Protein AF-A0A496PR53-F1 (afdb_monomer_lite)

Secondary structure (DSSP, 8-state):
-HHHHHHHHHHHHHHHHHHHHHHHHHHHHHHHHT-SPPPP-HHHHHHHHHHHHHHHHHHHHHHHHHHHS---HHHHHHHHHHHHHHHHHHHHHHHTTT-SS-TTTTSTTHHHHHHHHHHHTT--S---SSSTTPPPSS-SHHHHHHHHHHHHTT--GGGHHHHHHHHHHHHHHHHHHHHHTTTS-HHHHHHHHHHHHHHTTSSS-HHHH-HHHHHHHHHH---

Foldseek 3Di:
DVVVVVVVLVVLVVVLVVLVVVLVVLLVVLLVVLPDADADDPVLVVVLVVSLVVNVVSLVVSLVSLVPRPDDLVPSLVVNLQSQLSSQLSNLSSVCRNHLAFPPQCDDCVVQLLLLLVCLLPDPDAADSPDPPHHHPADNPLSNVLSVVCNVVVNDSRSSLSVSLSCCSNCVSVVQLVVCVVPDPSVVSSVLSVCLCPVVCPVPVCCNVPVRVSSVCSRPPDD

Structure (mmCIF, N/CA/C/O backbone):
data_AF-A0A496PR53-F1
#
_entry.id   AF-A0A496PR53-F1
#
loop_
_atom_site.group_PDB
_atom_site.id
_atom_site.type_symbol
_atom_site.label_atom_id
_atom_site.label_alt_id
_atom_site.label_comp_id
_atom_site.label_asym_id
_atom_site.label_entity_id
_atom_site.label_seq_id
_atom_site.pdbx_PDB_ins_code
_atom_site.Cartn_x
_atom_site.Cartn_y
_atom_site.Cartn_z
_atom_site.occupancy
_atom_site.B_iso_or_equiv
_atom_site.auth_seq_id
_atom_site.auth_comp_id
_atom_site.auth_asym_id
_atom_site.auth_atom_id
_atom_site.pdbx_PDB_model_num
ATOM 1 N N . MET A 1 1 ? -21.502 9.313 38.938 1.00 58.81 1 MET A N 1
ATOM 2 C CA . MET A 1 1 ? -20.750 8.380 38.056 1.00 58.81 1 MET A CA 1
ATOM 3 C C . MET A 1 1 ? -20.426 8.889 36.637 1.00 58.81 1 MET A C 1
ATOM 5 O O . MET A 1 1 ? -19.346 8.567 36.158 1.00 58.81 1 MET A O 1
ATOM 9 N N . LYS A 1 2 ? -21.256 9.704 35.954 1.00 56.50 2 LYS A N 1
ATOM 10 C CA . LYS A 1 2 ? -20.999 10.151 34.555 1.00 56.50 2 LYS A CA 1
ATOM 11 C C . LYS A 1 2 ? -19.726 11.005 34.330 1.00 56.50 2 LYS A C 1
ATOM 13 O O . LYS A 1 2 ? -19.098 10.892 33.283 1.00 56.50 2 LYS A O 1
ATOM 18 N N . LYS A 1 3 ? -19.290 11.816 35.308 1.00 53.31 3 LYS A N 1
ATOM 19 C CA . LYS A 1 3 ? -18.106 12.702 35.172 1.00 53.31 3 LYS A CA 1
ATOM 20 C C . LYS A 1 3 ? -16.756 11.961 35.063 1.00 53.31 3 LYS A C 1
ATOM 22 O O . LYS A 1 3 ? -15.856 12.464 34.397 1.00 53.31 3 LYS A O 1
ATOM 27 N N . LYS A 1 4 ? -16.608 10.771 35.667 1.00 58.09 4 LYS A N 1
ATOM 28 C CA . LYS A 1 4 ? -15.344 9.996 35.647 1.00 58.09 4 LYS A CA 1
ATOM 29 C C . LYS A 1 4 ? -15.074 9.383 34.260 1.00 58.09 4 LYS A C 1
ATOM 31 O O . LYS A 1 4 ? -13.949 9.417 33.776 1.00 58.09 4 LYS A O 1
ATOM 36 N N . TRP A 1 5 ? -16.135 8.939 33.583 1.00 57.09 5 TRP A N 1
ATOM 37 C CA . TRP A 1 5 ? -16.091 8.395 32.219 1.00 57.09 5 TRP A CA 1
ATOM 38 C C . TRP A 1 5 ? -15.735 9.445 31.157 1.00 57.09 5 TRP A C 1
ATOM 40 O O . TRP A 1 5 ? -14.967 9.162 30.240 1.00 57.09 5 TRP A O 1
ATOM 50 N N . LEU A 1 6 ? -16.230 10.679 31.308 1.00 57.38 6 LEU A N 1
ATOM 51 C CA . LEU A 1 6 ? -15.913 11.781 30.392 1.00 57.38 6 LEU A CA 1
ATOM 52 C C . LEU A 1 6 ? -14.420 12.154 30.423 1.00 57.38 6 LEU A C 1
ATOM 54 O O . LEU A 1 6 ? -13.823 12.323 29.360 1.00 57.38 6 LEU A O 1
ATOM 58 N N . ARG A 1 7 ? -13.791 12.196 31.610 1.00 59.72 7 ARG A N 1
ATOM 59 C CA . ARG A 1 7 ? -12.342 12.454 31.744 1.00 59.72 7 ARG A CA 1
ATOM 60 C C . ARG A 1 7 ? -11.487 11.351 31.111 1.00 59.72 7 ARG A C 1
ATOM 62 O O . ARG A 1 7 ? -10.543 11.663 30.394 1.00 59.72 7 ARG A O 1
ATOM 69 N N . PHE A 1 8 ? -11.859 10.082 31.290 1.00 62.44 8 PHE A N 1
ATOM 70 C CA . PHE A 1 8 ? -11.137 8.958 30.680 1.00 62.44 8 PHE A CA 1
ATOM 71 C C . PHE A 1 8 ? -11.240 8.964 29.144 1.00 62.44 8 PHE A C 1
ATOM 73 O O . PHE A 1 8 ? -10.269 8.692 28.442 1.00 62.44 8 PHE A O 1
ATOM 80 N N . SER A 1 9 ? -12.399 9.358 28.604 1.00 64.81 9 SER A N 1
ATOM 81 C CA . SER A 1 9 ? -12.611 9.449 27.153 1.00 64.81 9 SER A CA 1
ATOM 82 C C . SER A 1 9 ? -11.803 10.561 26.468 1.00 64.81 9 SER A C 1
ATOM 84 O O . SER A 1 9 ? -11.447 10.413 25.299 1.00 64.81 9 SER A O 1
ATOM 86 N N . MET A 1 10 ? -11.492 11.656 27.176 1.00 71.31 10 MET A N 1
ATOM 87 C CA . MET A 1 10 ? -10.641 12.729 26.644 1.00 71.31 10 MET A CA 1
ATOM 88 C C . MET A 1 10 ? -9.179 12.289 26.527 1.00 71.31 10 MET A C 1
ATOM 90 O O . MET A 1 10 ? -8.548 12.587 25.516 1.00 71.31 10 MET A O 1
ATOM 94 N N . GLY A 1 11 ? -8.675 11.516 27.497 1.00 88.31 11 GLY A N 1
ATOM 95 C CA . GLY A 1 11 ? -7.305 10.993 27.470 1.00 88.31 11 GLY A CA 1
ATOM 96 C C . GLY A 1 11 ? -7.029 10.123 26.242 1.00 88.31 11 GLY A C 1
ATOM 97 O O . GLY A 1 11 ? -6.065 10.355 25.521 1.00 88.31 11 GLY A O 1
ATOM 98 N N . TRP A 1 12 ? -7.930 9.189 25.923 1.00 90.00 12 TRP A N 1
ATOM 99 C CA . TRP A 1 12 ? -7.773 8.314 24.754 1.00 90.00 12 TRP A CA 1
ATOM 100 C C . TRP A 1 12 ? -7.761 9.050 23.418 1.00 90.00 12 TRP A C 1
ATOM 102 O O . TRP A 1 12 ? -7.037 8.646 22.513 1.00 90.00 12 TRP A O 1
ATOM 112 N N . LYS A 1 13 ? -8.556 10.117 23.275 1.00 89.69 13 LYS A N 1
ATOM 113 C CA . LYS A 1 13 ? -8.554 10.917 22.044 1.00 89.69 13 LYS A CA 1
ATOM 114 C C . LYS A 1 13 ? -7.212 11.615 21.853 1.00 89.69 13 LYS A C 1
ATOM 116 O O . LYS A 1 13 ? -6.679 11.564 20.756 1.00 89.69 13 LYS A O 1
ATOM 121 N N . ALA A 1 14 ? -6.661 12.208 22.912 1.00 92.56 14 ALA A N 1
ATOM 122 C CA . ALA A 1 14 ? -5.348 12.841 22.856 1.00 92.56 14 ALA A CA 1
ATOM 123 C C . ALA A 1 14 ? -4.248 11.823 22.513 1.00 92.56 14 ALA A C 1
ATOM 125 O O . ALA A 1 14 ? -3.482 12.055 21.584 1.00 92.56 14 ALA A O 1
ATOM 126 N N . ILE A 1 15 ? -4.229 10.666 23.187 1.00 94.94 15 ILE A N 1
ATOM 127 C CA . ILE A 1 15 ? -3.249 9.596 22.932 1.00 94.94 15 ILE A CA 1
ATOM 128 C C . ILE A 1 15 ? -3.345 9.098 21.484 1.00 94.94 15 ILE A C 1
ATOM 130 O O . ILE A 1 15 ? -2.330 9.015 20.798 1.00 94.94 15 ILE A O 1
ATOM 134 N N . ALA A 1 16 ? -4.555 8.812 20.992 1.00 94.56 16 ALA A N 1
ATOM 135 C CA . ALA A 1 16 ? -4.754 8.359 19.617 1.00 94.56 16 ALA A CA 1
ATOM 136 C C . ALA A 1 16 ? -4.335 9.418 18.590 1.00 94.56 16 ALA A C 1
ATOM 138 O O . ALA A 1 16 ? -3.677 9.077 17.612 1.00 94.56 16 ALA A O 1
ATOM 139 N N . SER A 1 17 ? -4.664 10.692 18.818 1.00 95.06 17 SER A N 1
ATOM 140 C CA . SER A 1 17 ? -4.250 11.784 17.933 1.00 95.06 17 SER A CA 1
ATOM 141 C C . SER A 1 17 ? -2.733 11.955 17.890 1.00 95.06 17 SER A C 1
ATOM 143 O O . SER A 1 17 ? -2.183 12.125 16.808 1.00 95.06 17 SER A O 1
ATOM 145 N N . VAL A 1 18 ? -2.050 11.876 19.038 1.00 97.19 18 VAL A N 1
ATOM 146 C CA . VAL A 1 18 ? -0.582 11.953 19.097 1.00 97.19 18 VAL A CA 1
ATOM 147 C C . VAL A 1 18 ? 0.042 10.763 18.373 1.00 97.19 18 VAL A C 1
ATOM 149 O O . VAL A 1 18 ? 0.896 10.967 17.518 1.00 97.19 18 VAL A O 1
ATOM 152 N N . ALA A 1 19 ? -0.419 9.538 18.644 1.00 97.25 19 ALA A N 1
ATOM 153 C CA . ALA A 1 19 ? 0.098 8.335 17.993 1.00 97.25 19 ALA A CA 1
ATOM 154 C C . ALA A 1 19 ? -0.080 8.387 16.463 1.00 97.25 19 ALA A C 1
ATOM 156 O O . ALA A 1 19 ? 0.864 8.138 15.716 1.00 97.25 19 ALA A O 1
ATOM 157 N N . LEU A 1 20 ? -1.267 8.785 15.989 1.00 97.38 20 LEU A N 1
ATOM 158 C CA . LEU A 1 20 ? -1.540 8.978 14.562 1.00 97.38 20 LEU A CA 1
ATOM 159 C C . LEU A 1 20 ? -0.684 10.097 13.956 1.00 97.38 20 LEU A C 1
ATOM 161 O O . LEU A 1 20 ? -0.195 9.945 12.841 1.00 97.38 20 LEU A O 1
ATOM 165 N N . GLY A 1 21 ? -0.484 11.201 14.680 1.00 97.94 21 GLY A N 1
ATOM 166 C CA . GLY A 1 21 ? 0.354 12.315 14.241 1.00 97.94 21 GLY A CA 1
ATOM 167 C C . GLY A 1 21 ? 1.819 11.912 14.080 1.00 97.94 21 GLY A C 1
ATOM 168 O O . GLY A 1 21 ? 2.416 12.184 13.043 1.00 97.94 21 GLY A O 1
ATOM 169 N N . VAL A 1 22 ? 2.380 11.200 15.061 1.00 98.12 22 VAL A N 1
ATOM 170 C CA . VAL A 1 22 ? 3.755 10.677 14.999 1.00 98.12 22 VAL A CA 1
ATOM 171 C C . VAL A 1 22 ? 3.910 9.701 13.833 1.00 98.12 22 VAL A C 1
ATOM 173 O O . VAL A 1 22 ? 4.854 9.827 13.055 1.00 98.12 22 VAL A O 1
ATOM 176 N N . MET A 1 23 ? 2.960 8.777 13.656 1.00 98.25 23 MET A N 1
ATOM 177 C CA . MET A 1 23 ? 2.968 7.855 12.519 1.00 98.25 23 MET A CA 1
ATOM 178 C C . MET A 1 23 ? 2.884 8.592 11.181 1.00 98.25 23 MET A C 1
ATOM 180 O O . MET A 1 23 ? 3.604 8.236 10.255 1.00 98.25 23 MET A O 1
ATOM 184 N N . ALA A 1 24 ? 2.048 9.626 11.069 1.00 98.25 24 ALA A N 1
ATOM 185 C CA . ALA A 1 24 ? 1.943 10.428 9.853 1.00 98.25 24 ALA A CA 1
ATOM 186 C C . ALA A 1 24 ? 3.263 11.139 9.523 1.00 98.25 24 ALA A C 1
ATOM 188 O O . ALA A 1 24 ? 3.703 11.089 8.377 1.00 98.25 24 ALA A O 1
ATOM 189 N N . VAL A 1 25 ? 3.922 11.741 10.520 1.00 98.44 25 VAL A N 1
ATOM 190 C CA . VAL A 1 25 ? 5.225 12.405 10.347 1.00 98.44 25 VAL A CA 1
ATOM 191 C C . VAL A 1 25 ? 6.306 11.406 9.938 1.00 98.44 25 VAL A C 1
ATOM 193 O O . VAL A 1 25 ? 7.010 11.644 8.960 1.00 98.44 25 VAL A O 1
ATOM 196 N N . MET A 1 26 ? 6.414 10.273 10.636 1.00 98.38 26 MET A N 1
ATOM 197 C CA . MET A 1 26 ? 7.396 9.234 10.313 1.00 98.38 26 MET A CA 1
ATOM 198 C C . MET A 1 26 ? 7.142 8.631 8.929 1.00 98.38 26 MET A C 1
ATOM 200 O O . MET A 1 26 ? 8.068 8.497 8.137 1.00 98.38 26 MET A O 1
ATOM 204 N N . GLY A 1 27 ? 5.890 8.306 8.604 1.00 97.94 27 GLY A N 1
ATOM 205 C CA . GLY A 1 27 ? 5.542 7.761 7.297 1.00 97.94 27 GLY A CA 1
ATOM 206 C C . GLY A 1 27 ? 5.807 8.762 6.176 1.00 97.94 27 GLY A C 1
ATOM 207 O O . GLY A 1 27 ? 6.358 8.387 5.149 1.00 97.94 27 GLY A O 1
ATOM 208 N N . TRP A 1 28 ? 5.502 10.048 6.383 1.00 97.88 28 TRP A N 1
ATOM 209 C CA . TRP A 1 28 ? 5.853 11.101 5.429 1.00 97.88 28 TRP A CA 1
ATOM 210 C C . TRP A 1 28 ? 7.366 11.206 5.229 1.00 97.88 28 TRP A C 1
ATOM 212 O O . TRP A 1 28 ? 7.830 11.232 4.090 1.00 97.88 28 TRP A O 1
ATOM 222 N N . TYR A 1 29 ? 8.135 11.200 6.321 1.00 97.81 29 TYR A N 1
ATOM 223 C CA . TYR A 1 29 ? 9.593 11.170 6.263 1.00 97.81 29 TYR A CA 1
ATOM 224 C C . TYR A 1 29 ? 10.098 9.974 5.447 1.00 97.81 29 TYR A C 1
ATOM 226 O O . TYR A 1 29 ? 10.919 10.166 4.558 1.00 97.81 29 TYR A O 1
ATOM 234 N N . LEU A 1 30 ? 9.572 8.767 5.679 1.00 97.12 30 LEU A N 1
ATOM 235 C CA . LEU A 1 30 ? 9.982 7.557 4.957 1.00 97.12 30 LEU A CA 1
ATOM 236 C C . LEU A 1 30 ? 9.585 7.576 3.475 1.00 97.12 30 LEU A C 1
ATOM 238 O O . LEU A 1 30 ? 10.338 7.088 2.630 1.00 97.12 30 LEU A O 1
ATOM 242 N N . LEU A 1 31 ? 8.439 8.170 3.133 1.00 96.00 31 LEU A N 1
ATOM 243 C CA . LEU A 1 31 ? 8.066 8.393 1.736 1.00 96.00 31 LEU A CA 1
ATOM 244 C C . LEU A 1 31 ? 9.059 9.334 1.061 1.00 96.00 31 LEU A C 1
ATOM 246 O O . LEU A 1 31 ? 9.591 8.988 0.013 1.00 96.00 31 LEU A O 1
ATOM 250 N N . VAL A 1 32 ? 9.370 10.476 1.676 1.00 95.00 32 VAL A N 1
ATOM 251 C CA . VAL A 1 32 ? 10.380 11.405 1.147 1.00 95.00 32 VAL A CA 1
ATOM 252 C C . VAL A 1 32 ? 11.753 10.735 1.085 1.00 95.00 32 VAL A C 1
ATOM 254 O O . VAL A 1 32 ? 12.455 10.875 0.099 1.00 95.00 32 VAL A O 1
ATOM 257 N N . TYR A 1 33 ? 12.128 9.944 2.084 1.00 93.00 33 TYR A N 1
ATOM 258 C CA . TYR A 1 33 ? 13.392 9.211 2.113 1.00 93.00 33 TYR A CA 1
ATOM 259 C C . TYR A 1 33 ? 13.542 8.216 0.952 1.00 93.00 33 TYR A C 1
ATOM 261 O O . TYR A 1 33 ? 14.653 8.022 0.450 1.00 93.00 33 TYR A O 1
ATOM 269 N N . SER A 1 34 ? 12.432 7.619 0.511 1.00 91.56 34 SER A N 1
ATOM 270 C CA . SER A 1 34 ? 12.388 6.626 -0.572 1.00 91.56 34 SER A CA 1
ATOM 271 C C . SER A 1 34 ? 12.334 7.250 -1.980 1.00 91.56 34 SER A C 1
ATOM 273 O O . SER A 1 34 ? 12.279 6.525 -2.977 1.00 91.56 34 SER A O 1
ATOM 275 N N . PHE A 1 35 ? 12.316 8.586 -2.081 1.00 87.25 35 PHE A N 1
ATOM 276 C CA . PHE A 1 35 ? 12.250 9.339 -3.337 1.00 87.25 35 PHE A CA 1
ATOM 277 C C . PHE A 1 35 ? 13.309 10.463 -3.369 1.00 87.25 35 PHE A C 1
ATOM 279 O O . PHE A 1 35 ? 13.387 11.249 -2.431 1.00 87.25 35 PHE A O 1
ATOM 286 N N . PRO A 1 36 ? 14.089 10.648 -4.452 1.00 81.75 36 PRO A N 1
ATOM 287 C CA . PRO A 1 36 ? 14.122 9.896 -5.708 1.00 81.75 36 PRO A CA 1
ATOM 288 C C . PRO A 1 36 ? 14.908 8.578 -5.600 1.00 81.75 36 PRO A C 1
ATOM 290 O O . PRO A 1 36 ? 15.507 8.279 -4.571 1.00 81.75 36 PRO A O 1
ATOM 293 N N . SER A 1 37 ? 14.913 7.788 -6.680 1.00 75.88 37 SER A N 1
ATOM 294 C CA . SER A 1 37 ? 15.720 6.567 -6.778 1.00 75.88 37 SER A CA 1
ATOM 295 C C . SER A 1 37 ? 17.196 6.864 -6.507 1.00 75.88 37 SER A C 1
ATOM 297 O O . SER A 1 37 ? 17.814 7.660 -7.212 1.00 75.88 37 SER A O 1
ATOM 299 N N . LYS A 1 38 ? 17.748 6.206 -5.490 1.00 83.00 38 LYS A N 1
ATOM 300 C CA . LYS A 1 38 ? 19.172 6.236 -5.145 1.00 83.00 38 LYS A CA 1
ATOM 301 C C . LYS A 1 38 ? 19.883 5.031 -5.780 1.00 83.00 38 LYS A C 1
ATOM 303 O O . LYS A 1 38 ? 19.242 3.999 -5.965 1.00 83.00 38 LYS A O 1
ATOM 308 N N . PRO A 1 39 ? 21.179 5.114 -6.116 1.00 83.00 39 PRO A N 1
ATOM 309 C CA . PRO A 1 39 ? 21.949 3.927 -6.473 1.00 83.00 39 PRO A CA 1
ATOM 310 C C . PRO A 1 39 ? 21.889 2.885 -5.351 1.00 83.00 39 PRO A C 1
ATOM 312 O O . PRO A 1 39 ? 21.850 3.242 -4.172 1.00 83.00 39 PRO A O 1
ATOM 315 N N . PHE A 1 40 ? 21.887 1.605 -5.719 1.00 81.50 40 PHE A N 1
ATOM 316 C CA . PHE A 1 40 ? 21.954 0.525 -4.741 1.00 81.50 40 PHE A CA 1
ATOM 317 C C . PHE A 1 40 ? 23.263 0.601 -3.941 1.00 81.50 40 PHE A C 1
ATOM 319 O O . PHE A 1 40 ? 24.337 0.776 -4.516 1.00 81.50 40 PHE A O 1
ATOM 326 N N . ASN A 1 41 ? 23.157 0.447 -2.622 1.00 87.12 41 ASN A N 1
ATOM 327 C CA . ASN A 1 41 ? 24.271 0.340 -1.685 1.00 87.12 41 ASN A CA 1
ATOM 328 C C . ASN A 1 41 ? 23.851 -0.622 -0.557 1.00 87.12 41 ASN A C 1
ATOM 330 O O . ASN A 1 41 ? 22.721 -0.546 -0.076 1.00 87.12 41 ASN A O 1
ATOM 334 N N . GLU A 1 42 ? 24.743 -1.512 -0.126 1.00 90.06 42 GLU A N 1
ATOM 335 C CA . GLU A 1 42 ? 24.499 -2.438 0.990 1.00 90.06 42 GLU A CA 1
ATOM 336 C C . GLU A 1 42 ? 24.182 -1.701 2.294 1.00 90.06 42 GLU A C 1
ATOM 338 O O . GLU A 1 42 ? 23.286 -2.099 3.034 1.00 90.06 42 GLU A O 1
ATOM 343 N N . GLU A 1 43 ? 24.853 -0.575 2.543 1.00 91.81 43 GLU A N 1
ATOM 344 C CA . GLU A 1 43 ? 24.573 0.263 3.707 1.00 91.81 43 GLU A CA 1
ATOM 345 C C . GLU A 1 43 ? 23.129 0.786 3.672 1.00 91.81 43 GLU A C 1
ATOM 347 O O . GLU A 1 43 ? 22.413 0.754 4.672 1.00 91.81 43 GLU A O 1
ATOM 352 N N . GLN A 1 44 ? 22.669 1.211 2.493 1.00 89.88 44 GLN A N 1
ATOM 353 C CA . GLN A 1 44 ? 21.302 1.686 2.287 1.00 89.88 44 GLN A CA 1
ATOM 354 C C . GLN A 1 44 ? 20.283 0.567 2.544 1.00 89.88 44 GLN A C 1
ATOM 356 O O . GLN A 1 44 ? 19.264 0.824 3.178 1.00 89.88 44 GLN A O 1
ATOM 361 N N . LEU A 1 45 ? 20.581 -0.669 2.132 1.00 90.94 45 LEU A N 1
ATOM 362 C CA . LEU A 1 45 ? 19.732 -1.831 2.401 1.00 90.94 45 LEU A CA 1
ATOM 363 C C . LEU A 1 45 ? 19.595 -2.116 3.907 1.00 90.94 45 LEU A C 1
ATOM 365 O O . LEU A 1 45 ? 18.496 -2.413 4.375 1.00 90.94 45 LEU A O 1
ATOM 369 N N . ILE A 1 46 ? 20.687 -1.999 4.672 1.00 94.44 46 ILE A N 1
ATOM 370 C CA . ILE A 1 46 ? 20.659 -2.155 6.136 1.00 94.44 46 ILE A CA 1
ATOM 371 C C . ILE A 1 46 ? 19.752 -1.089 6.758 1.00 94.44 46 ILE A C 1
ATOM 373 O O . ILE A 1 46 ? 18.891 -1.409 7.579 1.00 94.44 46 ILE A O 1
ATOM 377 N N . TRP A 1 47 ? 19.896 0.171 6.343 1.00 94.44 47 TRP A N 1
ATOM 378 C CA . TRP A 1 47 ? 19.048 1.254 6.840 1.00 94.44 47 TRP A CA 1
ATOM 379 C C . TRP A 1 47 ? 17.580 1.089 6.442 1.00 94.44 47 TRP A C 1
ATOM 381 O O . TRP A 1 47 ? 16.707 1.339 7.270 1.00 94.44 47 TRP A O 1
ATOM 391 N N . ASP A 1 48 ? 17.292 0.632 5.221 1.00 94.31 48 ASP A N 1
ATOM 392 C CA . ASP A 1 48 ? 15.929 0.327 4.778 1.00 94.31 48 ASP A CA 1
ATOM 393 C C . ASP A 1 48 ? 15.286 -0.746 5.675 1.00 94.31 48 ASP A C 1
ATOM 395 O O . ASP A 1 48 ? 14.139 -0.584 6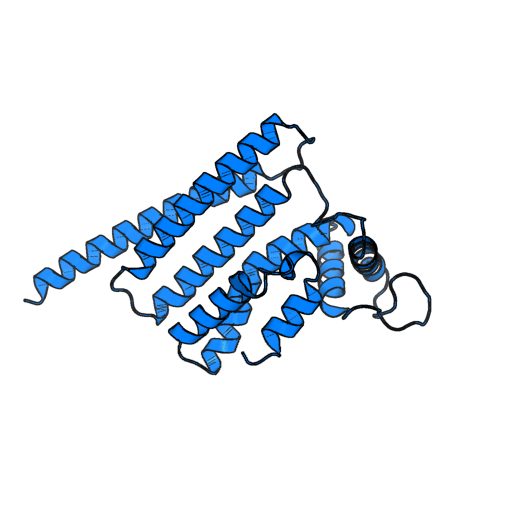.095 1.00 94.31 48 ASP A O 1
ATOM 399 N N . ALA A 1 49 ? 16.029 -1.794 6.051 1.00 95.94 49 ALA A N 1
ATOM 400 C CA . ALA A 1 49 ? 15.553 -2.820 6.982 1.00 95.94 49 ALA A CA 1
ATOM 401 C C . ALA A 1 49 ? 15.276 -2.255 8.388 1.00 95.94 49 ALA A C 1
ATOM 403 O O . ALA A 1 49 ? 14.194 -2.469 8.934 1.00 95.94 49 ALA A O 1
ATOM 404 N N . VAL A 1 50 ? 16.198 -1.456 8.939 1.00 97.38 50 VAL A N 1
ATOM 405 C CA . VAL A 1 50 ? 16.011 -0.788 10.242 1.00 97.38 50 VAL A CA 1
ATOM 406 C C . VAL A 1 50 ? 14.777 0.121 10.228 1.00 97.38 50 VAL A C 1
ATOM 408 O O . VAL A 1 50 ? 13.993 0.136 11.181 1.00 97.38 50 VAL A O 1
ATOM 411 N N . TRP A 1 51 ? 14.565 0.866 9.140 1.00 97.50 51 TRP A N 1
ATOM 412 C CA . TRP A 1 51 ? 13.387 1.715 8.990 1.00 97.50 51 TRP A CA 1
ATOM 413 C C . TRP A 1 51 ? 12.093 0.916 8.886 1.00 97.50 51 TRP A C 1
ATOM 415 O O . TRP A 1 51 ? 11.088 1.335 9.464 1.00 97.50 51 TRP A O 1
ATOM 425 N N . LEU A 1 52 ? 12.102 -0.225 8.195 1.00 97.31 52 LEU A N 1
ATOM 426 C CA . LEU A 1 52 ? 10.952 -1.125 8.121 1.00 97.31 52 LEU A CA 1
ATOM 427 C C . LEU A 1 52 ? 10.590 -1.701 9.495 1.00 97.31 52 LEU A C 1
ATOM 429 O O . LEU A 1 52 ? 9.405 -1.718 9.835 1.00 97.31 52 LEU A O 1
ATOM 433 N N . ASP A 1 53 ? 11.576 -2.084 10.308 1.00 97.88 53 ASP A N 1
ATOM 434 C CA . ASP A 1 53 ? 11.351 -2.566 11.676 1.00 97.88 53 ASP A CA 1
ATOM 435 C C . ASP A 1 53 ? 10.751 -1.470 12.565 1.00 97.88 53 ASP A C 1
ATOM 437 O O . ASP A 1 53 ? 9.715 -1.666 13.210 1.00 97.88 53 ASP A O 1
ATOM 441 N N . ALA A 1 54 ? 11.349 -0.274 12.550 1.00 98.12 54 ALA A N 1
ATOM 442 C CA . ALA A 1 54 ? 10.836 0.874 13.294 1.00 98.12 54 ALA A CA 1
ATOM 443 C C . ALA A 1 54 ? 9.409 1.245 12.850 1.00 98.12 54 ALA A C 1
ATOM 445 O O . ALA A 1 54 ? 8.544 1.560 13.674 1.00 98.12 54 ALA A O 1
ATOM 446 N N . TRP A 1 55 ? 9.140 1.176 11.545 1.00 98.19 55 TRP A N 1
ATOM 447 C CA . TRP A 1 55 ? 7.830 1.451 10.970 1.00 98.19 55 TRP A CA 1
ATOM 448 C C . TRP A 1 55 ? 6.784 0.402 11.356 1.00 98.19 55 TRP A C 1
ATOM 450 O O . TRP A 1 55 ? 5.651 0.756 11.688 1.00 98.19 55 TRP A O 1
ATOM 460 N N . ALA A 1 56 ? 7.156 -0.880 11.382 1.00 97.88 56 ALA A N 1
ATOM 461 C CA . ALA A 1 56 ? 6.294 -1.958 11.852 1.00 97.88 56 ALA A CA 1
ATOM 462 C C . ALA A 1 56 ? 5.934 -1.786 13.334 1.00 97.88 56 ALA A C 1
ATOM 464 O O . ALA A 1 56 ? 4.756 -1.863 13.690 1.00 97.88 56 ALA A O 1
ATOM 465 N N . LEU A 1 57 ? 6.913 -1.470 14.190 1.00 98.19 57 LEU A N 1
ATOM 466 C CA . LEU A 1 57 ? 6.673 -1.183 15.608 1.00 98.19 57 LEU A CA 1
ATOM 467 C C . LEU A 1 57 ? 5.702 -0.008 15.794 1.00 98.19 57 LEU A C 1
ATOM 469 O O . LEU A 1 57 ? 4.745 -0.115 16.566 1.00 98.19 57 LEU A O 1
ATOM 473 N N . MET A 1 58 ? 5.899 1.086 15.049 1.00 98.12 58 MET A N 1
ATOM 474 C CA . MET A 1 58 ? 4.996 2.241 15.065 1.00 98.12 58 MET A CA 1
ATOM 475 C C . MET A 1 58 ? 3.576 1.857 14.630 1.00 98.12 58 MET A C 1
ATOM 477 O O . MET A 1 58 ? 2.601 2.217 15.293 1.00 98.12 58 MET A O 1
ATOM 481 N N . PHE A 1 59 ? 3.448 1.084 13.549 1.00 97.94 59 PHE A N 1
ATOM 482 C CA . PHE A 1 59 ? 2.163 0.594 13.059 1.00 97.94 59 PHE A CA 1
ATOM 483 C C . PHE A 1 59 ? 1.420 -0.231 14.116 1.00 97.94 59 PHE A C 1
ATOM 485 O O . PHE A 1 59 ? 0.253 0.056 14.395 1.00 97.94 59 PHE A O 1
ATOM 492 N N . PHE A 1 60 ? 2.079 -1.206 14.752 1.00 97.75 60 PHE A N 1
ATOM 493 C CA . PHE A 1 60 ? 1.447 -2.020 15.794 1.00 97.75 60 PHE A CA 1
ATOM 494 C C . PHE A 1 60 ? 1.056 -1.189 17.018 1.00 97.75 60 PHE A C 1
ATOM 496 O O . PHE A 1 60 ? -0.044 -1.368 17.546 1.00 97.75 60 PHE A O 1
ATOM 503 N N . LEU A 1 61 ? 1.895 -0.235 17.436 1.00 97.94 61 LEU A N 1
ATOM 504 C CA . LEU A 1 61 ? 1.578 0.675 18.537 1.00 97.94 61 LEU A CA 1
ATOM 505 C C . LEU A 1 61 ? 0.314 1.490 18.239 1.00 97.94 61 LEU A C 1
ATOM 507 O O . LEU A 1 61 ? -0.605 1.535 19.060 1.00 97.94 61 LEU A O 1
ATOM 511 N N . VAL A 1 62 ? 0.223 2.092 17.051 1.00 97.81 62 VAL A N 1
ATOM 512 C CA . VAL A 1 62 ? -0.957 2.863 16.633 1.00 97.81 62 VAL A CA 1
ATOM 513 C C . VAL A 1 62 ? -2.186 1.970 16.518 1.00 97.81 62 VAL A C 1
ATOM 515 O O . VAL A 1 62 ? -3.266 2.355 16.973 1.00 97.81 62 VAL A O 1
ATOM 518 N N . LEU A 1 63 ? -2.037 0.767 15.960 1.00 96.44 63 LEU A N 1
ATOM 519 C CA . LEU A 1 63 ? -3.122 -0.201 15.846 1.00 96.44 63 LEU A CA 1
ATOM 520 C C . LEU A 1 63 ? -3.692 -0.545 17.228 1.00 96.44 63 LEU A C 1
ATOM 522 O O . LEU A 1 63 ? -4.905 -0.455 17.416 1.00 96.44 63 LEU A O 1
ATOM 526 N N . ILE A 1 64 ? -2.833 -0.840 18.210 1.00 96.75 64 ILE A N 1
ATOM 527 C CA . ILE A 1 64 ? -3.225 -1.114 19.600 1.00 96.75 64 ILE A CA 1
ATOM 528 C C . ILE A 1 64 ? -3.928 0.101 20.216 1.00 96.75 64 ILE A C 1
ATOM 530 O O . ILE A 1 64 ? -5.013 -0.037 20.784 1.00 96.75 64 ILE A O 1
ATOM 534 N N . VAL A 1 65 ? -3.365 1.305 20.072 1.00 96.94 65 VAL A N 1
ATOM 535 C CA . VAL A 1 65 ? -3.951 2.543 20.616 1.00 96.94 65 VAL A CA 1
ATOM 536 C C . VAL A 1 65 ? -5.351 2.799 20.046 1.00 96.94 65 VAL A C 1
ATOM 538 O O . VAL A 1 65 ? -6.299 3.057 20.795 1.00 96.94 65 VAL A O 1
ATOM 541 N N . VAL A 1 66 ? -5.518 2.702 18.724 1.00 95.94 66 VAL A N 1
ATOM 542 C CA . VAL A 1 66 ? -6.812 2.921 18.062 1.00 95.94 66 VAL A CA 1
ATOM 543 C C . VAL A 1 66 ? -7.802 1.811 18.425 1.00 95.94 66 VAL A C 1
ATOM 545 O O . VAL A 1 66 ? -8.975 2.103 18.697 1.00 95.94 66 VAL A O 1
ATOM 548 N N . TRP A 1 67 ? -7.346 0.558 18.486 1.00 94.69 67 TRP A N 1
ATOM 549 C CA . TRP A 1 67 ? -8.157 -0.602 18.854 1.00 94.69 67 TRP A CA 1
ATOM 550 C C . TRP A 1 67 ? -8.720 -0.487 20.274 1.00 94.69 67 TRP A C 1
ATOM 552 O O . TRP A 1 67 ? -9.937 -0.604 20.465 1.00 94.69 67 TRP A O 1
ATOM 562 N N . CYS A 1 68 ? -7.857 -0.178 21.245 1.00 95.00 68 CYS A N 1
ATOM 563 C CA . CYS A 1 68 ? -8.190 -0.038 22.663 1.00 95.00 68 CYS A CA 1
ATOM 564 C C . CYS A 1 68 ? -8.956 1.252 22.991 1.00 95.00 68 CYS A C 1
ATOM 566 O O . CYS A 1 68 ? -9.597 1.334 24.039 1.00 95.00 68 CYS A O 1
ATOM 568 N N . SER A 1 69 ? -8.955 2.251 22.099 1.00 94.38 69 SER A N 1
ATOM 569 C CA . SER A 1 69 ? -9.737 3.476 22.300 1.00 94.38 69 SER A CA 1
ATOM 570 C C . SER A 1 69 ? -11.234 3.168 22.506 1.00 94.38 69 SER A C 1
ATOM 572 O O . SER A 1 69 ? -11.763 2.234 21.912 1.00 94.38 69 SER A O 1
ATOM 574 N N . PRO A 1 70 ? -12.009 3.950 23.273 1.00 93.19 70 PRO A N 1
ATOM 575 C CA . PRO A 1 70 ? -13.445 3.703 23.478 1.00 93.19 70 PRO A CA 1
ATOM 576 C C . PRO A 1 70 ? -14.327 4.113 22.275 1.00 93.19 70 PRO A C 1
ATOM 578 O O . PRO A 1 70 ? -15.547 4.238 22.390 1.00 93.19 70 PRO A O 1
ATOM 581 N N . SER A 1 71 ? -13.728 4.367 21.109 1.00 92.44 71 SER A N 1
ATOM 582 C CA . SER A 1 71 ? -14.415 4.868 19.916 1.00 92.44 71 SER A CA 1
ATOM 583 C C . SER A 1 71 ? -15.394 3.850 19.314 1.00 92.44 71 SER A C 1
ATOM 585 O O . SER A 1 71 ? -15.199 2.637 19.368 1.00 92.44 71 SER A O 1
ATOM 587 N N . ARG A 1 72 ? -16.459 4.335 18.667 1.00 94.81 72 ARG A N 1
ATOM 588 C CA . ARG A 1 72 ? -17.406 3.462 17.951 1.00 94.81 72 ARG A CA 1
ATOM 589 C C . ARG A 1 72 ? -16.787 2.932 16.655 1.00 94.81 72 ARG A C 1
ATOM 591 O O . ARG A 1 72 ? -16.061 3.656 15.976 1.00 94.81 72 ARG A O 1
ATOM 598 N N . TRP A 1 73 ? -17.196 1.736 16.223 1.00 94.94 73 TRP A N 1
ATOM 599 C CA . TRP A 1 73 ? -16.779 1.124 14.947 1.00 94.94 73 TRP A CA 1
ATOM 600 C C . TRP A 1 73 ? -17.072 1.966 13.696 1.00 94.94 73 TRP A C 1
ATOM 602 O O . TRP A 1 73 ? -16.428 1.779 12.671 1.00 94.94 73 TRP A O 1
ATOM 612 N N . ARG A 1 74 ? -17.991 2.943 13.773 1.00 95.50 74 ARG A N 1
ATOM 613 C CA . ARG A 1 74 ? -18.192 3.947 12.709 1.00 95.50 74 ARG A CA 1
ATOM 614 C C . ARG A 1 74 ? -16.926 4.760 12.417 1.00 95.50 74 ARG A C 1
ATOM 616 O O . ARG A 1 74 ? -16.726 5.141 11.272 1.00 95.50 74 ARG A O 1
ATOM 623 N N . ILE A 1 75 ? -16.133 5.035 13.450 1.00 94.81 75 ILE A N 1
ATOM 624 C CA . ILE A 1 75 ? -14.919 5.855 13.394 1.00 94.81 75 ILE A CA 1
ATOM 625 C C . ILE A 1 75 ? -13.684 4.951 13.405 1.00 94.81 75 ILE A C 1
ATOM 627 O O . ILE A 1 75 ? -12.775 5.154 12.611 1.00 94.81 75 ILE A O 1
ATOM 631 N N . LYS A 1 76 ? -13.671 3.910 14.251 1.00 95.38 76 LYS A N 1
ATOM 632 C CA . LYS A 1 76 ? -12.522 2.999 14.363 1.00 95.38 76 LYS A CA 1
ATOM 633 C C . LYS A 1 76 ? -12.186 2.287 13.060 1.00 95.38 76 LYS A C 1
ATOM 635 O O . LYS A 1 76 ? -11.025 2.270 12.691 1.00 95.38 76 LYS A O 1
ATOM 640 N N . ALA A 1 77 ? -13.178 1.712 12.375 1.00 96.81 77 ALA A N 1
ATOM 641 C CA . ALA A 1 77 ? -12.922 0.946 11.157 1.00 96.81 77 ALA A CA 1
ATOM 642 C C . ALA A 1 77 ? -12.196 1.775 10.080 1.00 96.81 77 ALA A C 1
ATOM 644 O O . ALA A 1 77 ? -11.110 1.365 9.691 1.00 96.81 77 ALA A O 1
ATOM 645 N N . PRO A 1 78 ? -12.695 2.950 9.636 1.00 96.56 78 PRO A N 1
ATOM 646 C CA . PRO A 1 78 ? -11.976 3.734 8.632 1.00 96.56 78 PRO A CA 1
ATOM 647 C C . PRO A 1 78 ? -10.606 4.233 9.115 1.00 96.56 78 PRO A C 1
ATOM 649 O O . PRO A 1 78 ? -9.692 4.304 8.303 1.00 96.56 78 PRO A O 1
ATOM 652 N N . LEU A 1 79 ? -10.430 4.526 10.413 1.00 97.00 79 LEU A N 1
ATOM 653 C CA . LEU A 1 79 ? -9.111 4.871 10.961 1.00 97.00 79 LEU A CA 1
ATOM 654 C C . LEU A 1 79 ? -8.128 3.702 10.862 1.00 97.00 79 LEU A C 1
ATOM 656 O O . LEU A 1 79 ? -7.020 3.887 10.378 1.00 97.00 79 LEU A O 1
ATOM 660 N N . LEU A 1 80 ? -8.534 2.501 11.282 1.00 97.56 80 LEU A N 1
ATOM 661 C CA . LEU A 1 80 ? -7.691 1.305 11.208 1.00 97.56 80 LEU A CA 1
ATOM 662 C C . LEU A 1 80 ? -7.367 0.929 9.757 1.00 97.56 80 LEU A C 1
ATOM 664 O O . LEU A 1 80 ? -6.233 0.567 9.468 1.00 97.56 80 LEU A O 1
ATOM 668 N N . ILE A 1 81 ? -8.330 1.069 8.839 1.00 98.00 81 ILE A N 1
ATOM 669 C CA . ILE A 1 81 ? -8.096 0.892 7.399 1.00 98.00 81 ILE A CA 1
ATOM 670 C C . ILE A 1 81 ? -7.088 1.918 6.877 1.00 98.00 81 ILE A C 1
ATOM 672 O O . ILE A 1 81 ? -6.185 1.543 6.140 1.00 98.00 81 ILE A O 1
ATOM 676 N N . GLY A 1 82 ? -7.195 3.187 7.282 1.00 98.06 82 GLY A N 1
ATOM 677 C CA . GLY A 1 82 ? -6.239 4.224 6.889 1.00 98.06 82 GLY A CA 1
ATOM 678 C C . GLY A 1 82 ? -4.831 3.967 7.418 1.00 98.06 82 GLY A C 1
ATOM 679 O O . GLY A 1 82 ? -3.872 4.064 6.660 1.00 98.06 82 GLY A O 1
ATOM 680 N N . VAL A 1 83 ? -4.711 3.563 8.684 1.00 97.88 83 VAL A N 1
ATOM 681 C CA . VAL A 1 83 ? -3.442 3.145 9.299 1.00 97.88 83 VAL A CA 1
ATOM 682 C C . VAL A 1 83 ? -2.832 1.966 8.536 1.00 97.88 83 VAL A C 1
ATOM 684 O O . VAL A 1 83 ? -1.646 1.990 8.222 1.00 97.88 83 VAL A O 1
ATOM 687 N N . PHE A 1 84 ? -3.642 0.968 8.179 1.00 97.50 84 PHE A N 1
ATOM 688 C CA . PHE A 1 84 ? -3.196 -0.211 7.438 1.00 97.50 84 PHE A CA 1
ATOM 689 C C . PHE A 1 84 ? -2.779 0.105 5.993 1.00 97.50 84 PHE A C 1
ATOM 691 O O . PHE A 1 84 ? -1.719 -0.326 5.545 1.00 97.50 84 PHE A O 1
ATOM 698 N N . ALA A 1 85 ? -3.569 0.907 5.281 1.00 97.81 85 ALA A N 1
ATOM 699 C CA . ALA A 1 85 ? -3.248 1.368 3.934 1.00 97.81 85 ALA A CA 1
ATOM 700 C C . ALA A 1 85 ? -1.963 2.207 3.902 1.00 97.81 85 ALA A C 1
ATOM 702 O O . ALA A 1 85 ? -1.104 2.014 3.041 1.00 97.81 85 ALA A O 1
ATOM 703 N N . PHE A 1 86 ? -1.807 3.119 4.865 1.00 98.19 86 PHE A N 1
ATOM 704 C CA . PHE A 1 86 ? -0.617 3.955 4.968 1.00 98.19 86 PHE A CA 1
ATOM 705 C C . PHE A 1 86 ? 0.625 3.136 5.323 1.00 98.19 86 PHE A C 1
ATOM 707 O O . PHE A 1 86 ? 1.681 3.340 4.728 1.00 98.19 86 PHE A O 1
ATOM 714 N N . TYR A 1 87 ? 0.482 2.156 6.222 1.00 97.81 87 TYR A N 1
ATOM 715 C CA . TYR A 1 87 ? 1.537 1.193 6.513 1.00 97.81 87 TYR A CA 1
ATOM 716 C C . TYR A 1 87 ? 2.005 0.475 5.243 1.00 97.81 87 TYR A C 1
ATOM 718 O O . TYR A 1 87 ? 3.194 0.524 4.932 1.00 97.81 87 TYR A O 1
ATOM 726 N N . GLY A 1 88 ? 1.074 -0.102 4.472 1.00 95.94 88 GLY A N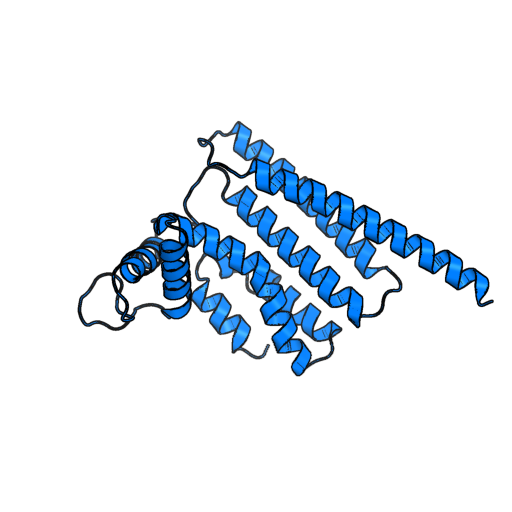 1
ATOM 727 C CA . GLY A 1 88 ? 1.382 -0.797 3.222 1.00 95.94 88 GLY A CA 1
ATOM 728 C C . GLY A 1 88 ? 2.061 0.101 2.185 1.00 95.94 88 GLY A C 1
ATOM 729 O O . GLY A 1 88 ? 3.070 -0.291 1.606 1.00 95.94 88 GLY A O 1
ATOM 730 N N . LEU A 1 89 ? 1.566 1.327 1.987 1.00 97.25 89 LEU A N 1
ATOM 731 C CA . LEU A 1 89 ? 2.180 2.294 1.070 1.00 97.25 89 LEU A CA 1
ATOM 732 C C . LEU A 1 89 ? 3.653 2.562 1.417 1.00 97.25 89 LEU A C 1
ATOM 734 O O . LEU A 1 89 ? 4.509 2.543 0.530 1.00 97.25 89 LEU A O 1
ATOM 738 N N . VAL A 1 90 ? 3.943 2.831 2.692 1.00 97.69 90 VAL A N 1
ATOM 739 C CA . VAL A 1 90 ? 5.305 3.132 3.155 1.00 97.69 90 VAL A CA 1
ATOM 740 C C . VAL A 1 90 ? 6.197 1.900 3.026 1.00 97.69 90 VAL A C 1
ATOM 742 O O . VAL A 1 90 ? 7.279 2.015 2.459 1.00 97.69 90 VAL A O 1
ATOM 745 N N . VAL A 1 91 ? 5.725 0.719 3.445 1.00 96.38 91 VAL A N 1
ATOM 746 C CA . VAL A 1 91 ? 6.471 -0.545 3.310 1.00 96.38 91 VAL A CA 1
ATOM 747 C C . VAL A 1 91 ? 6.873 -0.786 1.859 1.00 96.38 91 VAL A C 1
ATOM 749 O O . VAL A 1 91 ? 8.046 -0.996 1.574 1.00 96.38 91 VAL A O 1
ATOM 752 N N . ILE A 1 92 ? 5.927 -0.690 0.922 1.00 95.06 92 ILE A N 1
ATOM 753 C CA . ILE A 1 92 ? 6.217 -0.890 -0.503 1.00 95.06 92 ILE A CA 1
ATOM 754 C C . ILE A 1 92 ? 7.160 0.188 -1.052 1.00 95.06 92 ILE A C 1
ATOM 756 O O . ILE A 1 92 ? 7.998 -0.106 -1.904 1.00 95.06 92 ILE A O 1
ATOM 760 N N . SER A 1 93 ? 7.059 1.427 -0.570 1.00 95.25 93 SER A N 1
ATOM 761 C CA . SER A 1 93 ? 7.956 2.507 -0.997 1.00 95.25 93 SER A CA 1
ATOM 762 C C . SER A 1 93 ? 9.398 2.270 -0.554 1.00 95.25 93 SER A C 1
ATOM 764 O O . SER A 1 93 ? 10.297 2.448 -1.373 1.00 95.25 93 SER A O 1
ATOM 766 N N . VAL A 1 94 ? 9.599 1.810 0.685 1.00 95.25 94 VAL A N 1
ATOM 767 C CA . VAL A 1 94 ? 10.923 1.481 1.230 1.00 95.25 94 VAL A CA 1
ATOM 768 C C . VAL A 1 94 ? 11.477 0.198 0.596 1.00 95.25 94 VAL A C 1
ATOM 770 O O . VAL A 1 94 ? 12.626 0.181 0.180 1.00 95.25 94 VAL A O 1
ATOM 773 N N . ILE A 1 95 ? 10.662 -0.848 0.404 1.00 92.75 95 ILE A N 1
ATOM 774 C CA . ILE A 1 95 ? 11.089 -2.086 -0.285 1.00 92.75 95 ILE A CA 1
ATOM 775 C C . ILE A 1 95 ? 11.554 -1.802 -1.718 1.00 92.75 95 ILE A C 1
ATOM 777 O O . ILE A 1 95 ? 12.499 -2.418 -2.204 1.00 92.75 95 ILE A O 1
ATOM 781 N N . PHE A 1 96 ? 10.888 -0.881 -2.416 1.00 91.88 96 PHE A N 1
ATOM 782 C CA . PHE A 1 96 ? 11.288 -0.470 -3.761 1.00 91.88 96 PHE A CA 1
ATOM 783 C C . PHE A 1 96 ? 12.230 0.737 -3.768 1.00 91.88 96 PHE A C 1
ATOM 785 O O . PHE A 1 96 ? 12.388 1.378 -4.815 1.00 91.88 96 PHE A O 1
ATOM 792 N N . ASN A 1 97 ? 12.837 1.086 -2.636 1.00 92.00 97 ASN A N 1
ATOM 793 C CA . ASN A 1 97 ? 13.833 2.141 -2.593 1.00 92.00 97 ASN A CA 1
ATOM 794 C C . ASN A 1 97 ? 15.020 1.773 -3.501 1.00 92.00 97 ASN A C 1
ATOM 796 O O . ASN A 1 97 ? 15.376 0.612 -3.678 1.00 92.00 97 ASN A O 1
ATOM 800 N N . GLY A 1 98 ? 15.567 2.774 -4.184 1.00 88.75 98 GLY A N 1
ATOM 801 C CA . GLY A 1 98 ? 16.683 2.590 -5.114 1.00 88.75 98 GLY A CA 1
ATOM 802 C C . GLY A 1 98 ? 16.369 1.934 -6.468 1.00 88.75 98 GLY A C 1
ATOM 803 O O . GLY A 1 98 ? 17.268 1.765 -7.286 1.00 88.75 98 GLY A O 1
ATOM 804 N N . THR A 1 99 ? 15.103 1.628 -6.774 1.00 90.12 99 THR A N 1
ATOM 805 C CA . THR A 1 99 ? 14.706 1.127 -8.103 1.00 90.12 99 THR A CA 1
ATOM 806 C C . THR A 1 99 ? 13.495 1.872 -8.676 1.00 90.12 99 THR A C 1
ATOM 808 O O . THR A 1 99 ? 12.580 2.255 -7.934 1.00 90.12 99 THR A O 1
ATOM 811 N N . PRO A 1 100 ? 13.450 2.121 -9.999 1.00 91.75 100 PRO A N 1
ATOM 812 C CA . PRO A 1 100 ? 12.241 2.603 -10.657 1.00 91.75 100 PRO A CA 1
ATOM 813 C C . PRO A 1 100 ? 11.253 1.468 -10.971 1.00 91.75 100 PRO A C 1
ATOM 815 O O . PRO A 1 100 ? 10.109 1.742 -11.327 1.00 91.75 100 PRO A O 1
ATOM 818 N N . PHE A 1 101 ? 11.677 0.208 -10.855 1.00 92.06 101 PHE A N 1
ATOM 819 C CA . PHE A 1 101 ? 10.877 -0.956 -11.210 1.00 92.06 101 PHE A CA 1
ATOM 820 C C . PHE A 1 101 ? 10.043 -1.472 -10.032 1.00 92.06 101 PHE A C 1
ATOM 822 O O . PHE A 1 101 ? 10.360 -1.234 -8.868 1.00 92.06 101 PHE A O 1
ATOM 829 N N . GLY A 1 102 ? 8.962 -2.191 -10.343 1.00 91.75 102 GLY A N 1
ATOM 830 C CA . GLY A 1 102 ? 8.214 -2.958 -9.346 1.00 91.75 102 GLY A CA 1
ATOM 831 C C . GLY A 1 102 ? 8.882 -4.296 -9.018 1.00 91.75 102 GLY A C 1
ATOM 832 O O . GLY A 1 102 ? 9.996 -4.588 -9.456 1.00 91.75 102 GLY A O 1
ATOM 833 N N . PHE A 1 103 ? 8.164 -5.137 -8.274 1.00 91.88 103 PHE A N 1
ATOM 834 C CA . PHE A 1 103 ? 8.613 -6.478 -7.888 1.00 91.88 103 PHE A CA 1
ATOM 835 C C . PHE A 1 103 ? 9.087 -7.298 -9.100 1.00 91.88 103 PHE A C 1
ATOM 837 O O . PHE A 1 103 ? 8.418 -7.297 -10.130 1.00 91.88 103 PHE A O 1
ATOM 844 N N . ASN A 1 104 ? 10.227 -7.989 -8.976 1.00 91.81 104 ASN A N 1
ATOM 845 C CA . ASN A 1 104 ? 10.930 -8.734 -10.037 1.00 91.81 104 ASN A CA 1
ATOM 846 C C . ASN A 1 104 ? 11.314 -7.939 -11.304 1.00 91.81 104 ASN A C 1
ATOM 848 O O . ASN A 1 104 ? 11.825 -8.532 -12.252 1.00 91.81 104 ASN A O 1
ATOM 852 N N . GLY A 1 105 ? 11.103 -6.621 -11.351 1.00 89.69 105 GLY A N 1
ATOM 853 C CA . GLY A 1 105 ? 11.444 -5.778 -12.497 1.00 89.69 105 GLY A CA 1
ATOM 854 C C . GLY A 1 105 ? 10.992 -6.344 -13.846 1.00 89.69 105 GLY A C 1
ATOM 855 O O . GLY A 1 105 ? 9.812 -6.615 -14.052 1.00 89.69 105 GLY A O 1
ATOM 856 N N . CYS A 1 106 ? 11.937 -6.534 -14.767 1.00 89.62 106 CYS A N 1
ATOM 857 C CA . CYS A 1 106 ? 11.689 -7.108 -16.095 1.00 89.62 106 CYS A CA 1
ATOM 858 C C . CYS A 1 106 ? 11.919 -8.632 -16.150 1.00 89.62 106 CYS A C 1
ATOM 860 O O . CYS A 1 106 ? 12.223 -9.173 -17.213 1.00 89.62 106 CYS A O 1
ATOM 862 N N . TRP A 1 107 ? 11.805 -9.338 -15.023 1.00 92.69 107 TRP A N 1
ATOM 863 C CA . TRP A 1 107 ? 12.009 -10.784 -14.946 1.00 92.69 107 TRP A CA 1
ATOM 864 C C . TRP A 1 107 ? 10.693 -11.564 -14.803 1.00 92.69 107 TRP A C 1
ATOM 866 O O . TRP A 1 107 ? 9.671 -11.035 -14.359 1.00 92.69 107 TRP A O 1
ATOM 876 N N . GLY A 1 108 ? 10.709 -12.841 -15.203 1.00 91.12 108 GLY A N 1
ATOM 877 C CA . GLY A 1 108 ? 9.532 -13.717 -15.183 1.00 91.12 108 GLY A CA 1
ATOM 878 C C . GLY A 1 108 ? 8.331 -13.107 -15.913 1.00 91.12 108 GLY A C 1
ATOM 879 O O . GLY A 1 108 ? 8.484 -12.496 -16.971 1.00 91.12 108 GLY A O 1
ATOM 880 N N . ASP A 1 109 ? 7.144 -13.227 -15.321 1.00 90.94 109 ASP A N 1
ATOM 881 C CA . ASP A 1 109 ? 5.904 -12.665 -15.869 1.00 90.94 109 ASP A CA 1
ATOM 882 C C . ASP A 1 109 ? 5.824 -11.131 -15.812 1.00 90.94 109 ASP A C 1
ATOM 884 O O . ASP A 1 109 ? 4.979 -10.520 -16.473 1.00 90.94 109 ASP A O 1
ATOM 888 N N . GLN A 1 110 ? 6.678 -10.472 -15.024 1.00 91.81 110 GLN A N 1
ATOM 889 C CA . GLN A 1 110 ? 6.606 -9.019 -14.847 1.00 91.81 110 GLN A CA 1
ATOM 890 C C . GLN A 1 110 ? 7.053 -8.252 -16.089 1.00 91.81 110 GLN A C 1
ATOM 892 O O . GLN A 1 110 ? 6.549 -7.153 -16.339 1.00 91.81 110 GLN A O 1
ATOM 897 N N . LYS A 1 111 ? 7.890 -8.861 -16.942 1.00 92.44 111 LYS A N 1
ATOM 898 C CA . LYS A 1 111 ? 8.202 -8.303 -18.265 1.00 92.44 111 LYS A CA 1
ATOM 899 C C . LYS A 1 111 ? 6.946 -8.155 -19.118 1.00 92.44 111 LYS A C 1
ATOM 901 O O . LYS A 1 111 ? 6.717 -7.088 -19.665 1.00 92.44 111 LYS A O 1
ATOM 906 N N . PHE A 1 112 ? 6.076 -9.167 -19.134 1.00 92.94 112 PHE A N 1
ATOM 907 C CA . PHE A 1 112 ? 4.830 -9.149 -19.903 1.00 92.94 112 PHE A CA 1
ATOM 908 C C . PHE A 1 112 ? 3.870 -8.073 -19.392 1.00 92.94 112 PHE A C 1
ATOM 910 O O . PHE A 1 112 ? 3.235 -7.363 -20.167 1.00 92.94 112 PHE A O 1
ATOM 917 N N . ARG A 1 113 ? 3.807 -7.900 -18.069 1.00 93.25 113 ARG A N 1
ATOM 918 C CA . ARG A 1 113 ? 2.980 -6.876 -17.416 1.00 93.25 113 ARG A CA 1
ATOM 919 C C . ARG A 1 113 ? 3.472 -5.469 -17.709 1.00 93.25 113 ARG A C 1
ATOM 921 O O . ARG A 1 113 ? 2.674 -4.600 -18.044 1.00 93.25 113 ARG A O 1
ATOM 928 N N . THR A 1 114 ? 4.783 -5.271 -17.654 1.00 94.25 114 THR A N 1
ATOM 929 C CA . THR A 1 114 ? 5.422 -4.015 -18.054 1.00 94.25 114 THR A CA 1
ATOM 930 C C . THR A 1 114 ? 5.170 -3.723 -19.535 1.00 94.25 114 THR A C 1
ATOM 932 O O . THR A 1 114 ? 4.773 -2.610 -19.877 1.00 94.25 114 THR A O 1
ATOM 935 N N . SER A 1 115 ? 5.298 -4.732 -20.405 1.00 94.12 115 SER A N 1
ATOM 936 C CA . SER A 1 115 ? 4.986 -4.626 -21.834 1.00 94.12 115 SER A CA 1
ATOM 937 C C . SER A 1 115 ? 3.519 -4.279 -22.097 1.00 94.12 115 SER A C 1
ATOM 939 O O . SER A 1 115 ? 3.260 -3.466 -22.977 1.00 94.12 115 SER A O 1
ATOM 941 N N . MET A 1 116 ? 2.559 -4.812 -21.329 1.00 94.50 116 MET A N 1
ATOM 942 C CA . MET A 1 116 ? 1.149 -4.406 -21.450 1.00 94.50 116 MET A CA 1
ATOM 943 C C . MET A 1 116 ? 0.953 -2.925 -21.139 1.00 94.50 116 MET A C 1
ATOM 945 O O . MET A 1 116 ? 0.285 -2.235 -21.902 1.00 94.50 116 MET A O 1
ATOM 949 N N . VAL A 1 117 ? 1.540 -2.420 -20.046 1.00 95.25 117 VAL A N 1
ATOM 950 C CA . VAL A 1 117 ? 1.431 -0.991 -19.712 1.00 95.25 117 VAL A CA 1
ATOM 951 C C . VAL A 1 117 ? 2.041 -0.145 -20.826 1.00 95.25 117 VAL A C 1
ATOM 953 O O . VAL A 1 117 ? 1.408 0.804 -21.275 1.00 95.25 117 VAL A O 1
ATOM 956 N N . LEU A 1 118 ? 3.228 -0.518 -21.315 1.00 94.50 118 LEU A N 1
ATOM 957 C CA . LEU A 1 118 ? 3.891 0.174 -22.420 1.00 94.50 118 LEU A CA 1
ATOM 958 C C . LEU A 1 118 ? 3.068 0.136 -23.717 1.00 94.50 118 LEU A C 1
ATOM 960 O O . LEU A 1 118 ? 2.978 1.138 -24.411 1.00 94.50 118 LEU A O 1
ATOM 964 N N . LYS A 1 119 ? 2.433 -0.991 -24.046 1.00 93.38 119 LYS A N 1
ATOM 965 C CA . LYS A 1 119 ? 1.555 -1.086 -25.217 1.00 93.38 119 LYS A CA 1
ATOM 966 C C . LYS A 1 119 ? 0.336 -0.180 -25.058 1.00 93.38 119 LYS A C 1
ATOM 968 O O . LYS A 1 119 ? -0.014 0.549 -25.980 1.00 93.38 119 LYS A O 1
ATOM 973 N N . PHE A 1 120 ? -0.290 -0.174 -23.884 1.00 93.88 120 PHE A N 1
ATOM 974 C CA . PHE A 1 120 ? -1.490 0.625 -23.637 1.00 93.88 120 PHE A CA 1
ATOM 975 C C . PHE A 1 120 ? -1.236 2.138 -23.534 1.00 93.88 120 PHE A C 1
ATOM 977 O O . PHE A 1 120 ? -2.196 2.912 -23.555 1.00 93.88 120 PHE A O 1
ATOM 984 N N . THR A 1 121 ? 0.022 2.603 -23.473 1.00 94.06 121 THR A N 1
ATOM 985 C CA . THR A 1 121 ? 0.311 4.043 -23.606 1.00 94.06 121 THR A CA 1
ATOM 986 C C . THR A 1 121 ? 0.205 4.533 -25.049 1.00 94.06 121 THR A C 1
ATOM 988 O O . THR A 1 121 ? -0.004 5.724 -25.261 1.00 94.06 121 THR A O 1
ATOM 991 N N . THR A 1 122 ? 0.290 3.656 -26.049 1.00 91.62 122 THR A N 1
ATOM 992 C CA . THR A 1 122 ? 0.170 4.029 -27.471 1.00 91.62 122 THR A CA 1
ATOM 993 C C . THR A 1 122 ? -1.022 3.374 -28.167 1.00 91.62 122 THR A C 1
ATOM 995 O O . THR A 1 122 ? -1.461 3.856 -29.208 1.00 91.62 122 THR A O 1
ATOM 998 N N . TRP A 1 123 ? -1.595 2.319 -27.581 1.00 89.06 123 TRP A N 1
ATOM 999 C CA . TRP A 1 123 ? -2.666 1.522 -28.171 1.00 89.06 123 TRP A CA 1
ATOM 1000 C C . TRP A 1 123 ? -3.893 1.431 -27.253 1.00 89.06 123 TRP A C 1
ATOM 1002 O O . TRP A 1 123 ? -3.795 1.017 -26.102 1.00 89.06 123 TRP A O 1
ATOM 1012 N N . PHE A 1 124 ? -5.074 1.800 -27.758 1.00 84.50 124 PHE A N 1
ATOM 1013 C CA . PHE A 1 124 ? -6.287 1.930 -26.936 1.00 84.50 124 PHE A CA 1
ATOM 1014 C C . PHE A 1 124 ? -7.101 0.640 -26.784 1.00 84.50 124 PHE A C 1
ATOM 1016 O O . PHE A 1 124 ? -7.886 0.524 -25.846 1.00 84.50 124 PHE A O 1
ATOM 1023 N N . ILE A 1 125 ? -6.937 -0.323 -27.694 1.00 86.06 125 ILE A N 1
ATOM 1024 C CA . ILE A 1 125 ? -7.738 -1.552 -27.703 1.00 86.06 125 ILE A CA 1
ATOM 1025 C C . ILE A 1 125 ? -7.016 -2.631 -26.883 1.00 86.06 125 ILE A C 1
ATOM 1027 O O . ILE A 1 125 ? -5.869 -2.950 -27.199 1.00 86.06 125 ILE A O 1
ATOM 1031 N N . PRO A 1 126 ? -7.648 -3.233 -25.860 1.00 83.56 126 PRO A N 1
ATOM 1032 C CA . PRO A 1 126 ? -7.049 -4.350 -25.143 1.00 83.56 126 PRO A CA 1
ATOM 1033 C C . PRO A 1 126 ? -6.655 -5.488 -26.092 1.00 83.56 126 PRO A C 1
ATOM 1035 O O . PRO A 1 126 ? -7.473 -5.961 -26.874 1.00 83.56 126 PRO A O 1
ATOM 1038 N N . GLY A 1 127 ? -5.406 -5.937 -26.013 1.00 88.25 127 GLY A N 1
ATOM 1039 C CA . GLY A 1 127 ? -4.876 -7.023 -26.834 1.00 88.25 127 GLY A CA 1
ATOM 1040 C C . GLY A 1 127 ? -3.616 -7.603 -26.209 1.00 88.25 127 GLY A C 1
ATOM 1041 O O . GLY A 1 127 ? -3.131 -7.081 -25.201 1.00 88.25 127 GLY A O 1
ATOM 1042 N N . ASP A 1 128 ? -3.101 -8.683 -26.793 1.00 90.75 128 ASP A N 1
ATOM 1043 C CA . ASP A 1 128 ? -1.887 -9.340 -26.305 1.00 90.75 128 ASP A CA 1
ATOM 1044 C C . ASP A 1 128 ? -0.694 -8.374 -26.230 1.00 90.75 128 ASP A C 1
ATOM 1046 O O . ASP A 1 128 ? -0.606 -7.413 -26.994 1.00 90.75 128 ASP A O 1
ATOM 1050 N N . TYR A 1 129 ? 0.238 -8.595 -25.307 1.00 85.69 129 TYR A N 1
ATOM 1051 C CA . TYR A 1 129 ? 1.384 -7.700 -25.124 1.00 85.69 129 TYR A CA 1
ATOM 1052 C C . TYR A 1 129 ? 2.461 -7.845 -26.205 1.00 85.69 129 TYR A C 1
ATOM 1054 O O . TYR A 1 129 ? 3.299 -6.951 -26.317 1.00 85.69 129 TYR A O 1
ATOM 1062 N N . PHE A 1 130 ? 2.452 -8.928 -26.991 1.00 87.12 130 PHE A N 1
ATOM 1063 C CA . PHE A 1 130 ? 3.481 -9.224 -27.988 1.00 87.12 130 PHE A CA 1
ATOM 1064 C C . PHE A 1 130 ? 2.909 -9.444 -29.391 1.00 87.12 130 PHE A C 1
ATOM 1066 O O . PHE A 1 130 ? 3.362 -8.824 -30.351 1.00 87.12 130 PHE A O 1
ATOM 1073 N N . TYR A 1 131 ? 1.893 -10.291 -29.519 1.00 87.69 131 TYR A N 1
ATOM 1074 C CA . TYR A 1 131 ? 1.331 -10.677 -30.806 1.00 87.69 131 TYR A CA 1
ATOM 1075 C C . TYR A 1 131 ? 0.206 -9.738 -31.244 1.00 87.69 131 TYR A C 1
ATOM 1077 O O . TYR A 1 131 ? -0.549 -9.180 -30.440 1.00 87.69 131 TYR A O 1
ATOM 1085 N N . LYS A 1 132 ? 0.099 -9.546 -32.558 1.00 88.12 132 LYS A N 1
ATOM 1086 C CA . LYS A 1 132 ? -1.016 -8.821 -33.165 1.00 88.12 132 LYS A CA 1
ATOM 1087 C C . LYS A 1 132 ? -2.253 -9.723 -33.193 1.00 88.12 132 LYS A C 1
ATOM 1089 O O . LYS A 1 132 ? -2.121 -10.932 -33.346 1.00 88.12 132 LYS A O 1
ATOM 1094 N N . ASP A 1 133 ? -3.429 -9.121 -33.041 1.00 88.94 133 ASP A N 1
ATOM 1095 C CA . ASP A 1 133 ? -4.736 -9.770 -33.224 1.00 88.94 133 ASP A CA 1
ATOM 1096 C C . ASP A 1 133 ? -5.036 -10.942 -32.261 1.00 88.94 133 ASP A C 1
ATOM 1098 O O . ASP A 1 133 ? -6.016 -11.661 -32.441 1.00 88.94 133 ASP A O 1
ATOM 1102 N N . LEU A 1 134 ? -4.245 -11.096 -31.191 1.00 91.81 134 LEU A N 1
ATOM 1103 C CA . LEU A 1 134 ? -4.546 -11.997 -30.078 1.00 91.81 134 LEU A CA 1
ATOM 1104 C C . LEU A 1 134 ? -5.224 -11.256 -28.913 1.00 91.81 134 LEU A C 1
ATOM 1106 O O . LEU A 1 134 ? -4.919 -10.080 -28.661 1.00 91.81 134 LEU A O 1
ATOM 1110 N N . PRO A 1 135 ? -6.119 -11.935 -28.167 1.00 91.19 135 PRO A N 1
ATOM 1111 C CA . PRO A 1 135 ? -6.701 -11.379 -26.952 1.00 91.19 135 PRO A CA 1
ATOM 1112 C C . PRO A 1 135 ? -5.622 -11.131 -25.892 1.00 91.19 135 PRO A C 1
ATOM 1114 O O . PRO A 1 135 ? -4.564 -11.756 -25.895 1.00 91.19 135 PRO A O 1
ATOM 1117 N N . ALA A 1 136 ? -5.897 -10.219 -24.959 1.00 90.50 136 ALA A N 1
ATOM 1118 C CA . ALA A 1 136 ? -4.978 -9.937 -23.863 1.00 90.50 136 ALA A CA 1
ATOM 1119 C C . ALA A 1 136 ? -4.735 -11.193 -23.007 1.00 90.50 136 ALA A C 1
ATOM 1121 O O . ALA A 1 136 ? -5.680 -11.769 -22.470 1.00 90.50 136 ALA A O 1
ATOM 1122 N N . PHE A 1 137 ? -3.467 -11.581 -22.844 1.00 89.69 137 PHE A N 1
ATOM 1123 C CA . PHE A 1 137 ? -3.077 -12.738 -22.030 1.00 89.69 137 PHE A CA 1
ATOM 1124 C C . PHE A 1 137 ? -3.459 -12.592 -20.545 1.00 89.69 137 PHE A C 1
ATOM 1126 O O . PHE A 1 137 ? -3.798 -13.571 -19.887 1.00 89.69 137 PHE A O 1
ATOM 1133 N N . TYR A 1 138 ? -3.440 -11.365 -20.014 1.00 90.56 138 TYR A N 1
ATOM 1134 C CA . TYR A 1 138 ? -3.911 -11.046 -18.664 1.00 90.56 138 TYR A CA 1
ATOM 1135 C C . TYR A 1 138 ? -5.145 -10.133 -18.711 1.00 90.56 138 TYR A C 1
ATOM 1137 O O . TYR A 1 138 ? -5.276 -9.342 -19.650 1.00 90.56 138 TYR A O 1
ATOM 1145 N N . PRO A 1 139 ? -5.997 -10.139 -17.663 1.00 91.44 139 PRO A N 1
ATOM 1146 C CA . PRO A 1 139 ? -7.066 -9.158 -17.498 1.00 91.44 139 PRO A CA 1
ATOM 1147 C C . PRO A 1 139 ? -6.547 -7.713 -17.663 1.00 91.44 139 PRO A C 1
ATOM 1149 O O . PRO A 1 139 ? -5.717 -7.258 -16.866 1.00 91.44 139 PRO A O 1
ATOM 1152 N N . PRO A 1 140 ? -7.011 -6.967 -18.683 1.00 91.94 140 PRO A N 1
ATOM 1153 C CA . PRO A 1 140 ? -6.301 -5.779 -19.158 1.00 91.94 140 PRO A CA 1
ATOM 1154 C C . PRO A 1 140 ? -6.571 -4.525 -18.324 1.00 91.94 140 PRO A C 1
ATOM 1156 O O . PRO A 1 140 ? -5.765 -3.599 -18.346 1.00 91.94 140 PRO A O 1
ATOM 1159 N N . ILE A 1 141 ? -7.685 -4.474 -17.581 1.00 92.06 141 ILE A N 1
ATOM 1160 C CA . ILE A 1 141 ? -8.186 -3.236 -16.963 1.00 92.06 141 ILE A CA 1
ATOM 1161 C C . ILE A 1 141 ? -7.175 -2.590 -16.011 1.00 92.06 141 ILE A C 1
ATOM 1163 O O . ILE A 1 141 ? -6.974 -1.380 -16.059 1.00 92.06 141 ILE A O 1
ATOM 1167 N N . TYR A 1 142 ? -6.481 -3.393 -15.200 1.00 93.00 142 TYR A N 1
ATOM 1168 C CA . TYR A 1 142 ? -5.474 -2.891 -14.266 1.00 93.00 142 TYR A CA 1
ATOM 1169 C C . TYR A 1 142 ? -4.329 -2.192 -15.014 1.00 93.00 142 TYR A C 1
ATOM 1171 O O . TYR A 1 142 ? -3.994 -1.046 -14.723 1.00 93.00 142 TYR A O 1
ATOM 1179 N N . TYR A 1 143 ? -3.776 -2.849 -16.034 1.00 94.44 143 TYR A N 1
ATOM 1180 C CA . TYR A 1 143 ? -2.656 -2.330 -16.821 1.00 94.44 143 TYR A CA 1
ATOM 1181 C C . TYR A 1 143 ? -3.056 -1.147 -17.704 1.00 94.44 143 TYR A C 1
ATOM 1183 O O . TYR A 1 143 ? -2.278 -0.210 -17.866 1.00 94.44 143 TYR A O 1
ATOM 1191 N N . TYR A 1 144 ? -4.283 -1.158 -18.225 1.00 94.69 144 TYR A N 1
ATOM 1192 C CA . TYR A 1 144 ? -4.836 -0.058 -19.006 1.00 94.69 144 TYR A CA 1
ATOM 1193 C C . TYR A 1 144 ? -4.981 1.219 -18.167 1.00 94.69 144 TYR A C 1
ATOM 1195 O O . TYR A 1 144 ? -4.584 2.298 -18.605 1.00 94.69 144 TYR A O 1
ATOM 1203 N N . MET A 1 145 ? -5.474 1.101 -16.928 1.00 95.25 145 MET A N 1
ATOM 1204 C CA . MET A 1 145 ? -5.572 2.237 -16.005 1.00 95.25 145 MET A CA 1
ATOM 1205 C C . MET A 1 145 ? -4.193 2.806 -15.655 1.00 95.25 145 MET A C 1
ATOM 1207 O O . MET A 1 145 ? -4.016 4.024 -15.642 1.00 95.25 145 MET A O 1
ATOM 1211 N N . LEU A 1 146 ? -3.192 1.947 -15.440 1.00 96.44 146 LEU A N 1
ATOM 1212 C CA . LEU A 1 146 ? -1.813 2.391 -15.229 1.00 96.44 146 LEU A CA 1
ATOM 1213 C C . LEU A 1 146 ? -1.252 3.135 -16.447 1.00 96.44 146 LEU A C 1
ATOM 1215 O O . LEU A 1 146 ? -0.633 4.185 -16.292 1.00 96.44 146 LEU A O 1
ATOM 1219 N N . ALA A 1 147 ? -1.504 2.639 -17.657 1.00 96.06 147 ALA A N 1
ATOM 1220 C CA . ALA A 1 147 ? -1.072 3.303 -18.881 1.00 96.06 147 ALA A CA 1
ATOM 1221 C C . ALA A 1 147 ? -1.774 4.653 -19.099 1.00 96.06 147 ALA A C 1
ATOM 1223 O O . ALA A 1 147 ? -1.162 5.612 -19.568 1.00 96.06 147 ALA A O 1
ATOM 1224 N N . LEU A 1 148 ? -3.052 4.764 -18.722 1.00 95.75 148 LEU A N 1
ATOM 1225 C CA . LEU A 1 148 ? -3.773 6.033 -18.742 1.00 95.75 148 LEU A CA 1
ATOM 1226 C C . LEU A 1 148 ? -3.132 7.055 -17.794 1.00 95.75 148 LEU A C 1
ATOM 1228 O O . LEU A 1 148 ? -2.889 8.183 -18.209 1.00 95.75 148 LEU A O 1
ATOM 1232 N N . ILE A 1 149 ? -2.797 6.653 -16.565 1.00 96.69 149 ILE A N 1
ATOM 1233 C CA . ILE A 1 149 ? -2.103 7.522 -15.602 1.00 96.69 149 ILE A CA 1
ATOM 1234 C C . ILE A 1 149 ? -0.723 7.928 -16.141 1.00 96.69 149 ILE A C 1
ATOM 1236 O O . ILE A 1 149 ? -0.388 9.109 -16.102 1.00 96.69 149 ILE A O 1
ATOM 1240 N N . ALA A 1 150 ? 0.045 6.991 -16.711 1.00 96.94 150 ALA A N 1
ATOM 1241 C CA . ALA A 1 150 ? 1.328 7.300 -17.346 1.00 96.94 150 ALA A CA 1
ATOM 1242 C C . ALA A 1 150 ? 1.203 8.392 -18.413 1.00 96.94 150 ALA A C 1
ATOM 1244 O O . ALA A 1 150 ? 1.984 9.339 -18.408 1.00 96.94 150 ALA A O 1
ATOM 1245 N N . ARG A 1 151 ? 0.196 8.296 -19.288 1.00 95.56 151 ARG A N 1
ATOM 1246 C CA . ARG A 1 151 ? -0.066 9.313 -20.316 1.00 95.56 151 ARG A CA 1
ATOM 1247 C C . ARG A 1 151 ? -0.456 10.662 -19.725 1.00 95.56 151 ARG A C 1
ATOM 1249 O O . ARG A 1 151 ? 0.059 11.679 -20.168 1.00 95.56 151 ARG A O 1
ATOM 1256 N N . LEU A 1 152 ? -1.362 10.670 -18.746 1.00 96.62 152 LEU A N 1
ATOM 1257 C CA . LEU A 1 152 ? -1.886 11.906 -18.154 1.00 96.62 152 LEU A CA 1
ATOM 1258 C C . LEU A 1 152 ? -0.809 12.713 -17.422 1.00 96.62 152 LEU A C 1
ATOM 1260 O O . LEU A 1 152 ? -0.853 13.938 -17.439 1.00 96.62 152 LEU A O 1
ATOM 1264 N N . PHE A 1 153 ? 0.148 12.032 -16.792 1.00 96.88 153 PHE A N 1
ATOM 1265 C CA . PHE A 1 153 ? 1.197 12.663 -15.988 1.00 96.88 153 PHE A CA 1
ATOM 1266 C C . PHE A 1 153 ? 2.586 12.599 -16.632 1.00 96.88 153 PHE A C 1
ATOM 1268 O O . PHE A 1 153 ? 3.573 12.928 -15.976 1.00 96.88 153 PHE A O 1
ATOM 1275 N N . SER A 1 154 ? 2.681 12.161 -17.892 1.00 96.06 154 SER A N 1
ATOM 1276 C CA . SER A 1 154 ? 3.949 11.965 -18.611 1.00 96.06 154 SER A CA 1
ATOM 1277 C C . SER A 1 154 ? 4.968 11.121 -17.828 1.00 96.06 154 SER A C 1
ATOM 1279 O O . SER A 1 154 ? 6.170 11.384 -17.849 1.00 96.06 154 SER A O 1
ATOM 1281 N N . ILE A 1 155 ? 4.485 10.101 -17.112 1.00 95.88 155 ILE A N 1
ATOM 1282 C CA . ILE A 1 155 ? 5.322 9.170 -16.350 1.00 95.88 155 ILE A CA 1
ATOM 1283 C C . ILE A 1 155 ? 5.718 8.016 -17.267 1.00 95.88 155 ILE A C 1
ATOM 1285 O O . ILE A 1 155 ? 4.881 7.425 -17.947 1.00 95.88 155 ILE A O 1
ATOM 1289 N N . GLU A 1 156 ? 6.998 7.651 -17.252 1.00 95.12 156 GLU A N 1
ATOM 1290 C CA . GLU A 1 156 ? 7.490 6.512 -18.024 1.00 95.12 156 GLU A CA 1
ATOM 1291 C C . GLU A 1 156 ? 6.766 5.215 -17.632 1.00 95.12 156 GLU A C 1
ATOM 1293 O O . GLU A 1 156 ? 6.701 4.841 -16.458 1.00 95.12 156 GLU A O 1
ATOM 1298 N N . ALA A 1 157 ? 6.252 4.493 -18.630 1.00 92.94 157 ALA A N 1
ATOM 1299 C CA . ALA A 1 157 ? 5.388 3.330 -18.431 1.00 92.94 157 ALA A CA 1
ATOM 1300 C C . ALA A 1 157 ? 6.003 2.247 -17.525 1.00 92.94 157 ALA A C 1
ATOM 1302 O O . ALA A 1 157 ? 5.295 1.646 -16.718 1.00 92.94 157 ALA A O 1
ATOM 1303 N N . PHE A 1 158 ? 7.320 2.019 -17.601 1.00 92.19 158 PHE A N 1
ATOM 1304 C CA . PHE A 1 158 ? 7.990 0.995 -16.789 1.00 92.19 158 PHE A CA 1
ATOM 1305 C C . PHE A 1 158 ? 7.977 1.304 -15.281 1.00 92.19 158 PHE A C 1
ATOM 1307 O O . PHE A 1 158 ? 8.020 0.380 -14.469 1.00 92.19 158 PHE A O 1
ATOM 1314 N N . LYS A 1 159 ? 7.840 2.582 -14.892 1.00 94.94 159 LYS A N 1
ATOM 1315 C CA .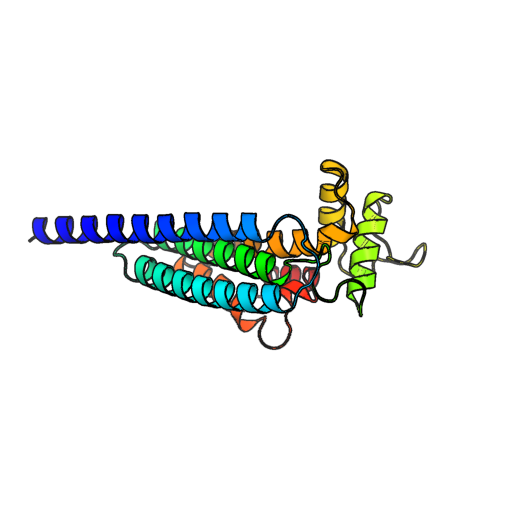 LYS A 1 159 ? 7.694 3.003 -13.486 1.00 94.94 159 LYS A CA 1
ATOM 1316 C C . LYS A 1 159 ? 6.307 2.695 -12.928 1.00 94.94 159 LYS A C 1
ATOM 1318 O O . LYS A 1 159 ? 6.121 2.594 -11.714 1.00 94.94 159 LYS A O 1
ATOM 1323 N N . MET A 1 160 ? 5.314 2.519 -13.798 1.00 96.12 160 MET A N 1
ATOM 1324 C CA . MET A 1 160 ? 3.925 2.398 -13.373 1.00 96.12 160 MET A CA 1
ATOM 1325 C C . MET A 1 160 ? 3.609 1.100 -12.640 1.00 96.12 160 MET A C 1
ATOM 1327 O O . MET A 1 160 ? 2.647 1.084 -11.885 1.00 96.12 160 MET A O 1
ATOM 1331 N N . ILE A 1 161 ? 4.385 0.025 -12.804 1.00 95.00 161 ILE A N 1
ATOM 1332 C CA . ILE A 1 161 ? 4.159 -1.205 -12.025 1.00 95.00 161 ILE A CA 1
ATOM 1333 C C . ILE A 1 161 ? 4.467 -0.967 -10.537 1.00 95.00 161 ILE A C 1
ATOM 1335 O O . ILE A 1 161 ? 3.694 -1.378 -9.667 1.00 95.00 161 ILE A O 1
ATOM 1339 N N . LYS A 1 162 ? 5.549 -0.235 -10.234 1.00 94.25 162 LYS A N 1
ATOM 1340 C CA . LYS A 1 162 ? 5.878 0.211 -8.8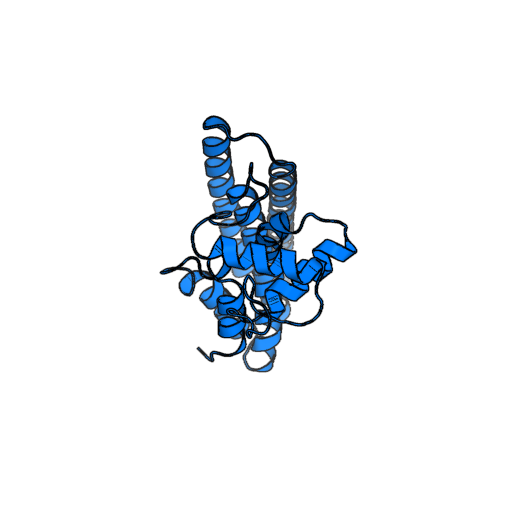71 1.00 94.25 162 LYS A CA 1
ATOM 1341 C C . LYS A 1 162 ? 4.781 1.119 -8.313 1.00 94.25 162 LYS A C 1
ATOM 1343 O O . LYS A 1 162 ? 4.244 0.841 -7.243 1.00 94.25 162 LYS A O 1
ATOM 1348 N N . ILE A 1 163 ? 4.391 2.142 -9.075 1.00 95.50 163 ILE A N 1
ATOM 1349 C CA . ILE A 1 163 ? 3.335 3.088 -8.676 1.00 95.50 163 ILE A CA 1
ATOM 1350 C C . ILE A 1 163 ? 1.998 2.366 -8.477 1.00 95.50 163 ILE A C 1
ATOM 1352 O O . ILE A 1 163 ? 1.303 2.592 -7.494 1.00 95.50 163 ILE A O 1
ATOM 1356 N N . GLY A 1 164 ? 1.647 1.443 -9.368 1.00 95.62 164 GLY A N 1
ATOM 1357 C CA . GLY A 1 164 ? 0.437 0.636 -9.276 1.00 95.62 164 GLY A CA 1
ATOM 1358 C C . GLY A 1 164 ? 0.411 -0.254 -8.039 1.00 95.62 164 GLY A C 1
ATOM 1359 O O . GLY A 1 164 ? -0.651 -0.435 -7.448 1.00 95.62 164 GLY A O 1
ATOM 1360 N N . SER A 1 165 ? 1.567 -0.766 -7.613 1.00 94.06 165 SER A N 1
ATOM 1361 C CA . SER A 1 165 ? 1.702 -1.513 -6.359 1.00 94.06 165 SER A CA 1
ATOM 1362 C C . SER A 1 165 ? 1.464 -0.602 -5.151 1.00 94.06 165 SER A C 1
ATOM 1364 O O . SER A 1 165 ? 0.672 -0.930 -4.273 1.00 94.06 165 SER A O 1
ATOM 1366 N N . GLN A 1 166 ? 2.077 0.585 -5.136 1.00 95.56 166 GLN A N 1
ATOM 1367 C CA . GLN A 1 166 ? 1.873 1.591 -4.086 1.00 95.56 166 GLN A CA 1
ATOM 1368 C C . GLN A 1 166 ? 0.398 2.020 -3.987 1.00 95.56 166 GLN A C 1
ATOM 1370 O O . GLN A 1 166 ? -0.180 2.027 -2.900 1.00 95.56 166 GLN A O 1
ATOM 1375 N N . LEU A 1 167 ? -0.239 2.306 -5.127 1.00 95.56 167 LEU A N 1
ATOM 1376 C CA . LEU A 1 167 ? -1.660 2.649 -5.205 1.00 95.56 167 LEU A CA 1
ATOM 1377 C C . LEU A 1 167 ? -2.561 1.494 -4.764 1.00 95.56 167 LEU A C 1
ATOM 1379 O O . LEU A 1 167 ? -3.585 1.737 -4.130 1.00 95.56 167 LEU A O 1
ATOM 1383 N N . LEU A 1 168 ? -2.194 0.246 -5.060 1.00 94.75 168 LEU A N 1
ATOM 1384 C CA . LEU A 1 168 ? -2.959 -0.918 -4.620 1.00 94.75 168 LEU A CA 1
ATOM 1385 C C . LEU A 1 168 ? -2.971 -1.033 -3.090 1.00 94.75 168 LEU A C 1
ATOM 1387 O O . LEU A 1 168 ? -4.038 -1.230 -2.513 1.00 94.75 168 LEU A O 1
ATOM 1391 N N . TYR A 1 169 ? -1.823 -0.859 -2.430 1.00 94.50 169 TYR A N 1
ATOM 1392 C CA . TYR A 1 169 ? -1.747 -0.894 -0.966 1.00 94.50 169 TYR A CA 1
ATOM 1393 C C . TYR A 1 169 ? -2.375 0.335 -0.299 1.00 94.50 169 TYR A C 1
ATOM 1395 O O . TYR A 1 169 ? -2.930 0.212 0.790 1.00 94.50 169 TYR A O 1
ATOM 1403 N N . LEU A 1 170 ? -2.360 1.497 -0.958 1.00 96.50 170 LEU A N 1
ATOM 1404 C CA . LEU A 1 170 ? -3.015 2.701 -0.450 1.00 96.50 170 LEU A CA 1
ATOM 1405 C C . LEU A 1 170 ? -4.544 2.648 -0.609 1.00 96.50 170 LEU A C 1
ATOM 1407 O O . LEU A 1 170 ? -5.287 2.895 0.337 1.00 96.50 170 LEU A O 1
ATOM 1411 N N . CYS A 1 171 ? -5.036 2.351 -1.810 1.00 95.62 171 CYS A N 1
ATOM 1412 C CA . CYS A 1 171 ? -6.453 2.478 -2.152 1.00 95.62 171 CYS A CA 1
ATOM 1413 C C . CYS A 1 171 ? -7.229 1.172 -1.959 1.00 95.62 171 CYS A C 1
ATOM 1415 O O . CYS A 1 171 ? -8.408 1.201 -1.602 1.00 95.62 171 CYS A O 1
ATOM 1417 N N . GLY A 1 172 ? -6.587 0.023 -2.180 1.00 93.69 172 GLY A N 1
ATOM 1418 C CA . GLY A 1 172 ? -7.225 -1.292 -2.138 1.00 93.69 172 GLY A CA 1
ATOM 1419 C C . GLY A 1 172 ? -7.940 -1.593 -0.816 1.00 93.69 172 GLY A C 1
ATOM 1420 O O . GLY A 1 172 ? -9.114 -1.969 -0.865 1.00 93.69 172 GLY A O 1
ATOM 1421 N N . PRO A 1 173 ? -7.326 -1.352 0.362 1.00 95.38 173 PRO A N 1
ATOM 1422 C CA . PRO A 1 173 ? -7.995 -1.547 1.648 1.00 95.38 173 PRO A CA 1
ATOM 1423 C C . PRO A 1 173 ? -9.280 -0.724 1.803 1.00 95.38 173 PRO A C 1
ATOM 1425 O O . PRO A 1 173 ? -10.277 -1.221 2.328 1.00 95.38 173 PRO A O 1
ATOM 1428 N N . PHE A 1 174 ? -9.293 0.521 1.314 1.00 96.69 174 PHE A N 1
ATOM 1429 C CA . PHE A 1 174 ? -10.486 1.367 1.353 1.00 96.69 174 PHE A CA 1
ATOM 1430 C C . PHE A 1 174 ? -11.571 0.859 0.411 1.00 96.69 174 PHE A C 1
ATOM 1432 O O . PHE A 1 174 ? -12.712 0.707 0.845 1.00 96.69 174 PHE A O 1
ATOM 1439 N N . ILE A 1 175 ? -11.225 0.582 -0.849 1.00 94.62 175 ILE A N 1
ATOM 1440 C CA . ILE A 1 175 ? -12.171 0.077 -1.855 1.00 94.62 175 ILE A CA 1
ATOM 1441 C C . ILE A 1 175 ? -12.853 -1.184 -1.324 1.00 94.62 175 ILE A C 1
ATOM 1443 O O . ILE A 1 175 ? -14.081 -1.247 -1.256 1.00 94.62 175 ILE A O 1
ATOM 1447 N N . LEU A 1 176 ? -12.060 -2.143 -0.848 1.00 93.50 176 LEU A N 1
ATOM 1448 C CA . LEU A 1 176 ? -12.564 -3.403 -0.323 1.00 93.50 176 LEU A CA 1
ATOM 1449 C C . LEU A 1 176 ? -13.442 -3.191 0.922 1.00 93.50 176 LEU A C 1
ATOM 1451 O O . LEU A 1 176 ? -14.545 -3.731 0.999 1.00 93.50 176 LEU A O 1
ATOM 1455 N N . TYR A 1 177 ? -13.021 -2.337 1.862 1.00 95.50 177 TYR A N 1
ATOM 1456 C CA . TYR A 1 177 ? -13.831 -1.998 3.035 1.00 95.50 177 TYR A CA 1
ATOM 1457 C C . TYR A 1 177 ? -15.188 -1.394 2.649 1.00 95.50 177 TYR A C 1
ATOM 1459 O O . TYR A 1 177 ? -16.211 -1.758 3.234 1.00 95.50 177 TYR A O 1
ATOM 1467 N N . PHE A 1 178 ? -15.213 -0.457 1.694 1.00 95.62 178 PHE A N 1
ATOM 1468 C CA . PHE A 1 178 ? -16.434 0.232 1.276 1.00 95.62 178 PHE A CA 1
ATOM 1469 C C . PHE A 1 178 ? -17.406 -0.665 0.514 1.00 95.62 178 PHE A C 1
ATOM 1471 O O . PHE A 1 178 ? -18.612 -0.461 0.655 1.00 95.62 178 PHE A O 1
ATOM 1478 N N . LEU A 1 179 ? -16.908 -1.660 -0.217 1.00 93.38 179 LEU A N 1
ATOM 1479 C CA . LEU A 1 179 ? -17.739 -2.680 -0.851 1.00 93.38 179 LEU A CA 1
ATOM 1480 C C . LEU A 1 179 ? -18.335 -3.624 0.201 1.00 93.38 179 LEU A C 1
ATOM 1482 O O . LEU A 1 179 ? -19.553 -3.741 0.321 1.00 93.38 179 LEU A O 1
ATOM 1486 N N . TRP A 1 180 ? -17.500 -4.214 1.057 1.00 93.19 180 TRP A N 1
ATOM 1487 C CA . TRP A 1 180 ? -17.956 -5.222 2.019 1.00 93.19 180 TRP A CA 1
ATOM 1488 C C . TRP A 1 180 ? -18.849 -4.673 3.125 1.00 93.19 180 TRP A C 1
ATOM 1490 O O . TRP A 1 180 ? -19.767 -5.354 3.581 1.00 93.19 180 TRP A O 1
ATOM 1500 N N . ARG A 1 181 ? -18.658 -3.421 3.551 1.00 95.44 181 ARG A N 1
ATOM 1501 C CA . ARG A 1 181 ? -19.525 -2.809 4.575 1.00 95.44 181 ARG A CA 1
ATOM 1502 C C . ARG A 1 181 ? -20.975 -2.593 4.126 1.00 95.44 181 ARG A C 1
ATOM 1504 O O . ARG A 1 181 ? -21.775 -2.156 4.951 1.00 95.44 181 ARG A O 1
ATOM 1511 N N . GLN A 1 182 ? -21.283 -2.782 2.841 1.00 94.94 182 GLN A N 1
ATOM 1512 C CA . GLN A 1 182 ? -22.659 -2.780 2.337 1.00 94.94 182 GLN A CA 1
ATOM 1513 C C . GLN A 1 182 ? -23.370 -4.103 2.651 1.00 94.94 182 GLN A C 1
ATOM 1515 O O . GLN A 1 182 ? -24.586 -4.115 2.797 1.00 94.94 182 GLN A O 1
ATOM 1520 N N . LEU A 1 183 ? -22.609 -5.191 2.809 1.00 94.06 183 LEU A N 1
ATOM 1521 C CA . LEU A 1 183 ? -23.112 -6.549 3.020 1.00 94.06 183 LEU A CA 1
ATOM 1522 C C . LEU A 1 183 ? -22.990 -7.003 4.480 1.00 94.06 183 LEU A C 1
ATOM 1524 O O . LEU A 1 183 ? -23.838 -7.731 4.987 1.00 94.06 183 LEU A O 1
ATOM 1528 N N . VAL A 1 184 ? -21.935 -6.572 5.179 1.00 95.00 184 VAL A N 1
ATOM 1529 C CA . VAL A 1 184 ? -21.639 -6.994 6.556 1.00 95.00 184 VAL A CA 1
ATOM 1530 C C . VAL A 1 184 ? -21.421 -5.810 7.499 1.00 95.00 184 VAL A C 1
ATOM 1532 O O . VAL A 1 184 ? -21.271 -4.657 7.093 1.00 95.00 184 VAL A O 1
ATOM 1535 N N . SER A 1 185 ? -21.377 -6.083 8.808 1.00 96.69 185 SER A N 1
ATOM 1536 C CA . SER A 1 185 ? -21.081 -5.051 9.807 1.00 96.69 185 SER A CA 1
ATOM 1537 C C . SER A 1 185 ? -19.699 -4.425 9.574 1.00 96.69 185 SER A C 1
ATOM 1539 O O . SER A 1 185 ? -18.777 -5.080 9.097 1.00 96.69 185 SER A O 1
ATOM 1541 N N . ARG A 1 186 ? -19.509 -3.159 9.976 1.00 96.62 186 ARG A N 1
ATOM 1542 C CA . ARG A 1 186 ? -18.221 -2.446 9.813 1.00 96.62 186 ARG A CA 1
ATOM 1543 C C . ARG A 1 186 ? -17.029 -3.192 10.418 1.00 96.62 186 ARG A C 1
ATOM 1545 O O . ARG A 1 186 ? -15.927 -3.094 9.897 1.00 96.62 186 ARG A O 1
ATOM 1552 N N . TYR A 1 187 ? -17.258 -3.917 11.513 1.00 96.00 187 TYR A N 1
ATOM 1553 C CA . TYR A 1 187 ? -16.244 -4.768 12.129 1.00 96.00 187 TYR A CA 1
ATOM 1554 C C . TYR A 1 187 ? -15.856 -5.931 11.210 1.00 96.00 187 TYR A C 1
ATOM 1556 O O . TYR A 1 187 ? -14.681 -6.112 10.918 1.00 96.00 187 TYR A O 1
ATOM 1564 N N . ARG A 1 188 ? -16.849 -6.671 10.698 1.00 95.75 188 ARG A N 1
ATOM 1565 C CA . ARG A 1 188 ? -16.621 -7.786 9.769 1.00 95.75 188 ARG A CA 1
ATOM 1566 C C . ARG A 1 188 ? -15.983 -7.313 8.463 1.00 95.75 188 ARG A C 1
ATOM 1568 O O . ARG A 1 188 ? -15.042 -7.941 8.008 1.00 95.75 188 ARG A O 1
ATOM 1575 N N . ALA A 1 189 ? -16.418 -6.178 7.916 1.00 95.06 189 ALA A N 1
ATOM 1576 C CA . ALA A 1 189 ? -15.804 -5.586 6.726 1.00 95.06 189 ALA A CA 1
ATOM 1577 C C . ALA A 1 189 ? -14.333 -5.208 6.963 1.00 95.06 189 ALA A C 1
ATOM 1579 O O . ALA A 1 189 ? -13.498 -5.420 6.094 1.00 95.06 189 ALA A O 1
ATOM 1580 N N . PHE A 1 190 ? -13.998 -4.679 8.146 1.00 95.88 190 PHE A N 1
ATOM 1581 C CA . PHE A 1 190 ? -12.604 -4.441 8.527 1.00 95.88 190 PHE A CA 1
ATOM 1582 C C . PHE A 1 190 ? -11.797 -5.749 8.582 1.00 95.88 190 PHE A C 1
ATOM 1584 O O . PHE A 1 190 ? -10.708 -5.803 8.017 1.00 95.88 190 PHE A O 1
ATOM 1591 N N . LEU A 1 191 ? -12.335 -6.800 9.216 1.00 93.94 191 LEU A N 1
ATOM 1592 C CA . LEU A 1 191 ? -11.670 -8.105 9.275 1.00 93.94 191 LEU A CA 1
ATOM 1593 C C . LEU A 1 191 ? -11.436 -8.677 7.877 1.00 93.94 191 LEU A C 1
ATOM 1595 O O . LEU A 1 191 ? -10.327 -9.101 7.589 1.00 93.94 191 LEU A O 1
ATOM 1599 N N . VAL A 1 192 ? -12.438 -8.623 6.997 1.00 92.50 192 VAL A N 1
ATOM 1600 C CA . VAL A 1 192 ? -12.313 -9.044 5.596 1.00 92.50 192 VAL A CA 1
ATOM 1601 C C . VAL A 1 192 ? -11.107 -8.383 4.927 1.00 92.50 192 VAL A C 1
ATOM 1603 O O . VAL A 1 192 ? -10.277 -9.078 4.346 1.00 92.50 192 VAL A O 1
ATOM 1606 N N . VAL A 1 193 ? -10.960 -7.061 5.052 1.00 93.56 193 VAL A N 1
ATOM 1607 C CA . VAL A 1 193 ? -9.812 -6.355 4.466 1.00 93.56 193 VAL A CA 1
ATOM 1608 C C . VAL A 1 193 ? -8.492 -6.831 5.055 1.00 93.56 193 VAL A C 1
ATOM 1610 O O . VAL A 1 193 ? -7.558 -7.121 4.307 1.00 93.56 193 VAL A O 1
ATOM 1613 N N . LEU A 1 194 ? -8.422 -6.928 6.383 1.00 92.25 194 LEU A N 1
ATOM 1614 C CA . LEU A 1 194 ? -7.222 -7.363 7.086 1.00 92.25 194 LEU A CA 1
ATOM 1615 C C . LEU A 1 194 ? -6.800 -8.768 6.635 1.00 92.25 194 LEU A C 1
ATOM 1617 O O . LEU A 1 194 ? -5.647 -8.973 6.262 1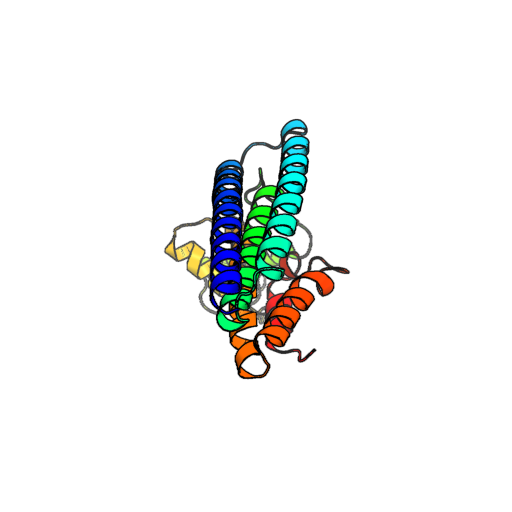.00 92.25 194 LEU A O 1
ATOM 1621 N N . PHE A 1 195 ? -7.739 -9.716 6.611 1.00 90.38 195 PHE A N 1
ATOM 1622 C CA . PHE A 1 195 ? -7.463 -11.094 6.220 1.00 90.38 195 PHE A CA 1
ATOM 1623 C C . PHE A 1 195 ? -7.078 -11.209 4.742 1.00 90.38 195 PHE A C 1
ATOM 1625 O O . PHE A 1 195 ? -6.122 -11.913 4.419 1.00 90.38 195 PHE A O 1
ATOM 1632 N N . THR A 1 196 ? -7.748 -10.462 3.861 1.00 89.38 196 THR A N 1
ATOM 1633 C CA . THR A 1 196 ? -7.455 -10.466 2.419 1.00 89.38 196 THR A CA 1
ATOM 1634 C C . THR A 1 196 ? -6.033 -9.995 2.139 1.00 89.38 196 THR A C 1
ATOM 1636 O O . THR A 1 196 ? -5.311 -10.632 1.386 1.00 89.38 196 THR A O 1
ATOM 1639 N N . PHE A 1 197 ? -5.583 -8.900 2.751 1.00 88.69 197 PHE A N 1
ATOM 1640 C CA . PHE A 1 197 ? -4.240 -8.384 2.478 1.00 88.69 197 PHE A CA 1
ATOM 1641 C C . PHE A 1 197 ? -3.132 -9.159 3.200 1.00 88.69 197 PHE A C 1
ATOM 1643 O O . PHE A 1 197 ? -2.039 -9.282 2.648 1.00 88.69 197 PHE A O 1
ATOM 1650 N N . LEU A 1 198 ? -3.389 -9.687 4.403 1.00 85.31 198 LEU A N 1
ATOM 1651 C CA . LEU A 1 198 ? -2.380 -10.425 5.169 1.00 85.31 198 LEU A CA 1
ATOM 1652 C C . LEU A 1 198 ? -2.231 -11.879 4.713 1.00 85.31 198 LEU A C 1
ATOM 1654 O O . LEU A 1 198 ? -1.118 -12.317 4.448 1.00 85.31 198 LEU A O 1
ATOM 1658 N N . PHE A 1 199 ? -3.329 -12.633 4.622 1.00 78.44 199 PHE A N 1
ATOM 1659 C CA . PHE A 1 199 ? -3.259 -14.090 4.462 1.00 78.44 199 PHE A CA 1
ATOM 1660 C C . PHE A 1 199 ? -3.251 -14.529 3.008 1.00 78.44 199 PHE A C 1
ATOM 1662 O O . PHE A 1 199 ? -2.519 -15.450 2.659 1.00 78.44 199 PHE A O 1
ATOM 1669 N N . TYR A 1 200 ? -3.971 -13.826 2.133 1.00 72.81 200 TYR A N 1
ATOM 1670 C CA . TYR A 1 200 ? -3.901 -14.113 0.700 1.00 72.81 200 TYR A CA 1
ATOM 1671 C C . TYR A 1 200 ? -2.508 -13.812 0.106 1.00 72.81 200 TYR A C 1
ATOM 1673 O O . TYR A 1 200 ? -2.185 -14.257 -0.992 1.00 72.81 200 TYR A O 1
ATOM 1681 N N . SER A 1 201 ? -1.666 -13.089 0.855 1.00 65.25 201 SER A N 1
ATOM 1682 C CA . SER A 1 201 ? -0.280 -12.769 0.501 1.00 65.25 201 SER A CA 1
ATOM 1683 C C . SER A 1 201 ? 0.766 -13.744 1.078 1.00 65.25 201 SER A C 1
ATOM 1685 O O . SER A 1 201 ? 1.951 -13.543 0.827 1.00 65.25 201 SER A O 1
ATOM 1687 N N . MET A 1 202 ? 0.371 -14.761 1.865 1.00 62.19 202 MET A N 1
ATOM 1688 C CA . MET A 1 202 ? 1.308 -15.635 2.601 1.00 62.19 202 MET A CA 1
ATOM 1689 C C . MET A 1 202 ? 2.061 -16.627 1.702 1.00 62.19 202 MET A C 1
ATOM 1691 O O . MET A 1 202 ? 3.264 -16.797 1.859 1.00 62.19 202 MET A O 1
ATOM 1695 N N . GLU A 1 203 ? 1.381 -17.284 0.756 1.00 58.31 203 GLU A N 1
ATOM 1696 C CA . GLU A 1 203 ? 2.021 -18.294 -0.114 1.00 58.31 203 GLU A CA 1
ATOM 1697 C C . GLU A 1 203 ? 2.678 -17.687 -1.354 1.00 58.31 203 GLU A C 1
ATOM 1699 O O . GLU A 1 203 ? 3.685 -18.172 -1.868 1.00 58.31 203 GLU A O 1
ATOM 1704 N N . LYS A 1 204 ? 2.086 -16.611 -1.862 1.00 66.69 204 LYS A N 1
ATOM 1705 C CA . LYS A 1 204 ? 2.594 -15.821 -2.977 1.00 66.69 204 LYS A CA 1
ATOM 1706 C C . LYS A 1 204 ? 2.367 -14.371 -2.609 1.00 66.69 204 LYS A C 1
ATOM 1708 O O . LYS A 1 204 ? 1.307 -14.035 -2.093 1.00 66.69 204 LYS A O 1
ATOM 1713 N N . ILE A 1 205 ? 3.305 -13.493 -2.952 1.00 75.00 205 ILE A N 1
ATOM 1714 C CA . ILE A 1 205 ? 3.117 -12.047 -2.794 1.00 75.00 205 ILE A CA 1
ATOM 1715 C C . ILE A 1 205 ? 2.152 -11.559 -3.890 1.00 75.00 205 ILE A C 1
ATOM 1717 O O . ILE A 1 205 ? 2.530 -10.777 -4.755 1.00 75.00 205 ILE A O 1
ATOM 1721 N N . VAL A 1 206 ? 0.919 -12.078 -3.927 1.00 77.06 206 VAL A N 1
ATOM 1722 C CA . VAL A 1 206 ? -0.051 -11.892 -5.018 1.00 77.06 206 VAL A CA 1
ATOM 1723 C C . VAL A 1 206 ? -0.327 -10.414 -5.308 1.00 77.06 206 VAL A C 1
ATOM 1725 O O . VAL A 1 206 ? -0.333 -10.067 -6.489 1.00 77.06 206 VAL A O 1
ATOM 1728 N N . PRO A 1 207 ? -0.459 -9.507 -4.315 1.00 81.81 207 PRO A N 1
ATOM 1729 C CA . PRO A 1 207 ? -0.645 -8.084 -4.603 1.00 81.81 207 PRO A CA 1
ATOM 1730 C C . PRO A 1 207 ? 0.478 -7.466 -5.450 1.00 81.81 207 PRO A C 1
ATOM 1732 O O . PRO A 1 207 ? 0.216 -6.560 -6.231 1.00 81.81 207 PRO A O 1
ATOM 1735 N N . LEU A 1 208 ? 1.717 -7.960 -5.334 1.00 85.56 208 LEU A N 1
ATOM 1736 C CA . LEU A 1 208 ? 2.864 -7.469 -6.113 1.00 85.56 208 LEU A CA 1
ATOM 1737 C C . LEU A 1 208 ? 3.141 -8.331 -7.351 1.00 85.56 208 LEU A C 1
ATOM 1739 O O . LEU A 1 208 ? 3.432 -7.833 -8.438 1.00 85.56 208 LEU A O 1
ATOM 1743 N N . GLY A 1 209 ? 3.053 -9.647 -7.187 1.00 85.69 209 GLY A N 1
ATOM 1744 C CA . GLY A 1 209 ? 3.361 -10.654 -8.190 1.00 85.69 209 GLY A CA 1
ATOM 1745 C C . GLY A 1 209 ? 2.262 -10.839 -9.229 1.00 85.69 209 GLY A C 1
AT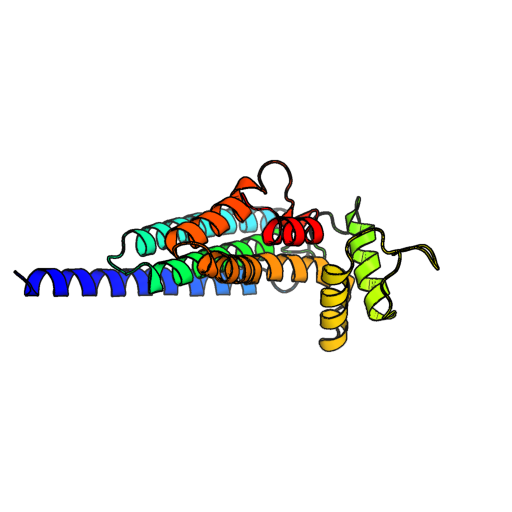OM 1746 O O . GLY A 1 209 ? 2.571 -11.201 -10.353 1.00 85.69 209 GLY A O 1
ATOM 1747 N N . ALA A 1 210 ? 0.999 -10.583 -8.895 1.00 88.56 210 ALA A N 1
ATOM 1748 C CA . ALA A 1 210 ? -0.141 -10.679 -9.803 1.00 88.56 210 ALA A CA 1
ATOM 1749 C C . ALA A 1 210 ? -1.269 -9.715 -9.367 1.00 88.56 210 ALA A C 1
ATOM 1751 O O . ALA A 1 210 ? -2.359 -10.159 -8.998 1.00 88.56 210 ALA A O 1
ATOM 1752 N N . PRO A 1 211 ? -1.043 -8.386 -9.424 1.00 89.31 211 PRO A N 1
ATOM 1753 C CA . PRO A 1 211 ? -1.986 -7.391 -8.902 1.00 89.31 211 PRO A CA 1
ATOM 1754 C C . PRO A 1 211 ? -3.378 -7.474 -9.543 1.00 89.31 211 PRO A C 1
ATOM 1756 O O . PRO A 1 211 ? -4.381 -7.293 -8.862 1.00 89.31 211 PRO A O 1
ATOM 1759 N N . HIS A 1 212 ? -3.462 -7.797 -10.837 1.00 89.12 212 HIS A N 1
ATOM 1760 C CA . HIS A 1 212 ? -4.739 -7.998 -11.531 1.00 89.12 212 HIS A CA 1
ATOM 1761 C C . HIS A 1 212 ? -5.545 -9.164 -10.934 1.00 89.12 212 HIS A C 1
ATOM 1763 O O . HIS A 1 212 ? -6.754 -9.043 -10.755 1.00 89.12 212 HIS A O 1
ATOM 1769 N N . ALA A 1 213 ? -4.875 -10.272 -10.600 1.00 88.19 213 ALA A N 1
ATOM 1770 C CA . ALA A 1 213 ? -5.501 -11.445 -10.005 1.00 88.19 213 ALA A CA 1
ATOM 1771 C C . ALA A 1 213 ? -5.905 -11.151 -8.561 1.00 88.19 213 ALA A C 1
ATOM 1773 O O . ALA A 1 213 ? -7.012 -11.493 -8.163 1.00 88.19 213 ALA A O 1
ATOM 1774 N N . PHE A 1 214 ? -5.056 -10.443 -7.808 1.00 88.62 214 PHE A N 1
ATOM 1775 C CA . PHE A 1 214 ? -5.406 -9.964 -6.475 1.00 88.62 214 PHE A CA 1
ATOM 1776 C C . PHE A 1 214 ? -6.683 -9.120 -6.499 1.00 88.62 214 PHE A C 1
ATOM 1778 O O . PHE A 1 214 ? -7.606 -9.407 -5.751 1.00 88.62 214 PHE A O 1
ATOM 1785 N N . VAL A 1 215 ? -6.763 -8.115 -7.379 1.00 85.19 215 VAL A N 1
ATOM 1786 C CA . VAL A 1 215 ? -7.947 -7.249 -7.492 1.00 85.19 215 VAL A CA 1
ATOM 1787 C C . VAL A 1 215 ? -9.185 -8.055 -7.883 1.00 85.19 215 VAL A C 1
ATOM 1789 O O . VAL A 1 215 ? -10.231 -7.882 -7.267 1.00 85.19 215 VAL A O 1
ATOM 1792 N N . ALA A 1 216 ? -9.081 -8.955 -8.864 1.00 85.00 216 ALA A N 1
ATOM 1793 C CA . ALA A 1 216 ? -10.206 -9.797 -9.265 1.00 85.00 216 ALA A CA 1
ATOM 1794 C C . ALA A 1 216 ? -10.689 -10.684 -8.105 1.00 85.00 216 ALA A C 1
ATOM 1796 O O . ALA A 1 216 ? -11.869 -10.682 -7.763 1.00 85.00 216 ALA A O 1
ATOM 1797 N N . ASN A 1 217 ? -9.769 -11.377 -7.439 1.00 82.88 217 ASN A N 1
ATOM 1798 C CA . ASN A 1 217 ? -10.105 -12.284 -6.349 1.00 82.88 217 ASN A CA 1
ATOM 1799 C C . ASN A 1 217 ? -10.644 -11.528 -5.136 1.00 82.88 217 ASN A C 1
ATOM 1801 O O . ASN A 1 217 ? -11.623 -11.962 -4.538 1.00 82.88 217 ASN A O 1
ATOM 1805 N N . ALA A 1 218 ? -10.076 -10.357 -4.837 1.00 79.25 218 ALA A N 1
ATOM 1806 C CA . ALA A 1 218 ? -10.519 -9.520 -3.736 1.00 79.25 218 ALA A CA 1
ATOM 1807 C C . ALA A 1 218 ? -11.950 -8.974 -3.927 1.00 79.25 218 ALA A C 1
ATOM 1809 O O . ALA A 1 218 ? -12.644 -8.663 -2.962 1.00 79.25 218 ALA A O 1
ATOM 1810 N N . LEU A 1 219 ? -12.394 -8.809 -5.173 1.00 75.69 219 LEU A N 1
ATOM 1811 C CA . LEU A 1 219 ? -13.710 -8.248 -5.475 1.00 75.69 219 LEU A CA 1
ATOM 1812 C C . LEU A 1 219 ? -14.796 -9.313 -5.642 1.00 75.69 219 LEU A C 1
ATOM 1814 O O . LEU A 1 219 ? -15.952 -9.032 -5.332 1.00 75.69 219 LEU A O 1
ATOM 1818 N N . PHE A 1 220 ? -14.444 -10.500 -6.141 1.00 71.75 220 PHE A N 1
ATOM 1819 C CA . PHE A 1 220 ? -15.428 -11.473 -6.624 1.00 71.75 220 PHE A CA 1
ATOM 1820 C C . PHE A 1 220 ? -15.468 -12.796 -5.860 1.00 71.75 220 PHE A C 1
ATOM 1822 O O . PHE A 1 220 ? -16.424 -13.545 -6.052 1.00 71.75 220 PHE A O 1
ATOM 1829 N N . ILE A 1 221 ? -14.489 -13.105 -5.005 1.00 64.31 221 ILE A N 1
ATOM 1830 C CA . ILE A 1 221 ? -14.523 -14.339 -4.213 1.00 64.31 221 ILE A CA 1
ATOM 1831 C C . ILE A 1 221 ? -15.164 -14.034 -2.853 1.00 64.31 221 ILE A C 1
ATOM 1833 O O . ILE A 1 221 ? -14.567 -13.315 -2.053 1.00 64.31 221 ILE A O 1
ATOM 1837 N N . PRO A 1 222 ? -16.371 -14.551 -2.558 1.00 53.38 222 PRO A N 1
ATOM 1838 C CA . PRO A 1 222 ? -16.887 -14.539 -1.201 1.00 53.38 222 PRO A CA 1
ATOM 1839 C C . PRO A 1 222 ? -16.064 -15.529 -0.372 1.00 53.38 222 PRO A C 1
ATOM 1841 O O . PRO A 1 222 ? -16.105 -16.733 -0.615 1.00 53.38 222 PRO A O 1
ATOM 1844 N N . TRP A 1 223 ? -15.283 -15.010 0.567 1.00 55.38 223 TRP A N 1
ATOM 1845 C CA . TRP A 1 223 ? -14.603 -15.784 1.608 1.00 55.38 223 TRP A CA 1
ATOM 1846 C C . TRP A 1 223 ? -15.445 -15.841 2.884 1.00 55.38 223 TRP A C 1
ATOM 1848 O O . TRP A 1 223 ? -16.121 -14.833 3.213 1.00 55.38 223 TRP A O 1
#

Radius of gyration: 19.93 Å; chains: 1; bounding box: 48×31×71 Å

Sequence (223 aa):
MKKKWLRFSMGWKAIASVALGVMAVMGWYLLVYSFPSKPFNEEQLIWDAVWLDAWALMFFLVLIVVWCSPSRWRIKAPLLIGVFAFYGLVVISVIFNGTPFGFNGCWGDQKFRTSMVLKFTTWFIPGDYFYKDLPAFYPPIYYYMLALIARLFSIEAFKMIKIGSQLLYLCGPFILYFLWRQLVSRYRAFLVVLFTFLFYSMEKIVPLGAPHAFVANALFIPW

pLDDT: mean 90.28, std 10.04, range [53.31, 98.44]